Protein AF-C7G653-F1 (afdb_monomer_lite)

Foldseek 3Di:
DDPPFDWAFPDDDDQKTWTFGAPPVRGTDIDIDGRVPPNDPDDDDPPCVVVDPPDQDPDDADDDDPDDQFFWFWFQDQFADADQADPDTDGKDTWIWGFHAAQHPGQFGTATCDDPPGRIHGGHGHHPSRTDDRPPPAPPPPLAAQFKKAFDQPFQAFPVGDGDDNVRRVDIFGFHDDDVQWTQTDVVRTIHGSVRMGGD

pLDDT: mean 81.67, std 15.7, range [31.53, 97.31]

Radius of gyration: 24.18 Å; chains: 1; bounding box: 69×48×51 Å

Sequence (200 aa):
GWPEHVGIVVSVSGNTIKIIEGNKSDSVSYREIAVNGRYIRGYGVPEYSSKATSAGSGSGNGGGLKYSKGDIVNFTGSKHYASANATSGPSCKAGKAKVTDTAEGTKHPYHLIAVNGSGSTVYGWVNASDIAGASTAAASGSIAEGKTVKVKNSATKYATGQTIPSWVKSRKYTVQKIDGDRALLKEITSWVKISDLELA

Secondary structure (DSSP, 8-state):
------EEEEEEETTEEEEEES-SSSS-EEEEEETT-TT--------GGGT---------SSS--SS-TT-EEEE--SB-BSSTT-S---B---EEEEEEEE-TTSSS-EEEEEPTTSS---EEEE-GGGEE----SS--S---TT-EEEE-TT--B-TTSPBPPHHHHTSEEEEEEEETTEEEETTTTEEEEGGGEEE-

Organism: NCBI:txid536231

Structure (mmCIF, N/CA/C/O backbone):
data_AF-C7G653-F1
#
_entry.id   AF-C7G653-F1
#
loop_
_atom_site.group_PDB
_atom_site.id
_atom_site.type_symbol
_atom_site.label_atom_id
_atom_site.label_alt_id
_atom_site.label_comp_id
_atom_site.label_asym_id
_atom_site.label_entity_id
_atom_site.label_seq_id
_atom_site.pdbx_PDB_ins_code
_atom_site.Cartn_x
_atom_site.Cartn_y
_atom_site.Cartn_z
_atom_site.occupancy
_atom_site.B_iso_or_equiv
_atom_site.auth_seq_id
_atom_site.auth_comp_id
_atom_site.auth_asym_id
_atom_site.auth_atom_id
_atom_site.pdbx_PDB_model_num
ATOM 1 N N . GLY A 1 1 ? 39.836 -29.356 3.534 1.00 57.59 1 GLY A N 1
ATOM 2 C CA . GLY A 1 1 ? 40.260 -28.393 2.503 1.00 57.59 1 GLY A CA 1
ATOM 3 C C . GLY A 1 1 ? 40.026 -27.012 3.054 1.00 57.59 1 GLY A C 1
ATOM 4 O O . GLY A 1 1 ? 38.904 -26.750 3.470 1.00 57.59 1 GLY A O 1
ATOM 5 N N . TRP A 1 2 ? 41.079 -26.208 3.147 1.00 60.31 2 TRP A N 1
ATOM 6 C CA . TRP A 1 2 ? 41.018 -24.846 3.670 1.00 60.31 2 TRP A CA 1
ATOM 7 C C . TRP A 1 2 ? 40.362 -23.920 2.636 1.00 60.31 2 TRP A C 1
ATOM 9 O O . TRP A 1 2 ? 40.572 -24.135 1.442 1.00 60.31 2 TRP A O 1
ATOM 19 N N . PRO A 1 3 ? 39.535 -22.942 3.041 1.00 67.31 3 PRO A N 1
ATOM 20 C CA . PRO A 1 3 ? 39.092 -21.908 2.118 1.00 67.31 3 PRO A CA 1
ATOM 21 C C . PRO A 1 3 ? 40.310 -21.070 1.709 1.00 67.31 3 PRO A C 1
ATOM 23 O O . PRO A 1 3 ? 40.898 -20.382 2.535 1.00 67.31 3 PRO A O 1
ATOM 26 N N . GLU A 1 4 ? 40.701 -21.162 0.443 1.00 84.19 4 GLU A N 1
ATOM 27 C CA . GLU A 1 4 ? 41.849 -20.435 -0.122 1.00 84.19 4 GLU A CA 1
ATOM 28 C C . GLU A 1 4 ? 41.441 -19.133 -0.833 1.00 84.19 4 GLU A C 1
ATOM 30 O O . GLU A 1 4 ? 42.297 -18.362 -1.258 1.00 84.19 4 GLU A O 1
ATOM 35 N N . HIS A 1 5 ? 40.132 -18.875 -0.964 1.00 88.25 5 HIS A N 1
ATOM 36 C CA . HIS A 1 5 ? 39.604 -17.753 -1.736 1.00 88.25 5 HIS A CA 1
ATOM 37 C C . HIS A 1 5 ? 38.318 -17.165 -1.141 1.00 88.25 5 HIS A C 1
ATOM 39 O O . HIS A 1 5 ? 37.475 -17.900 -0.620 1.00 88.25 5 HIS A O 1
ATOM 45 N N . VAL A 1 6 ? 38.147 -15.845 -1.265 1.00 88.88 6 VAL A N 1
ATOM 46 C CA . VAL A 1 6 ? 36.933 -15.111 -0.878 1.00 88.88 6 VAL A CA 1
ATOM 47 C C . VAL A 1 6 ? 36.575 -14.084 -1.952 1.00 88.88 6 VAL A C 1
ATOM 49 O O . VAL A 1 6 ? 37.453 -13.511 -2.591 1.00 88.88 6 VAL A O 1
ATOM 52 N N . GLY A 1 7 ? 35.282 -13.817 -2.113 1.00 90.75 7 GLY A N 1
ATOM 53 C CA . GLY A 1 7 ? 34.756 -12.786 -3.006 1.00 90.75 7 GLY A CA 1
ATOM 54 C C . GLY A 1 7 ? 33.465 -12.192 -2.448 1.00 90.75 7 GLY A C 1
ATOM 55 O O . GLY A 1 7 ? 32.894 -12.719 -1.491 1.00 90.75 7 GLY A O 1
ATOM 56 N N . ILE A 1 8 ? 33.001 -11.093 -3.039 1.00 93.06 8 ILE A N 1
ATOM 57 C CA . ILE A 1 8 ? 31.766 -10.409 -2.640 1.00 93.06 8 ILE A CA 1
ATOM 58 C C . ILE A 1 8 ? 30.680 -10.729 -3.663 1.00 93.06 8 ILE A C 1
ATOM 60 O O . ILE A 1 8 ? 30.868 -10.526 -4.863 1.00 93.06 8 ILE A O 1
ATOM 64 N N . VAL A 1 9 ? 29.528 -11.212 -3.197 1.00 91.88 9 VAL A N 1
ATOM 65 C CA . VAL A 1 9 ? 28.347 -11.396 -4.050 1.00 91.88 9 VAL A CA 1
ATOM 66 C C . VAL A 1 9 ? 27.791 -10.021 -4.408 1.00 91.88 9 VAL A C 1
ATOM 68 O O . VAL A 1 9 ? 27.423 -9.256 -3.521 1.00 91.88 9 VAL A O 1
ATOM 71 N N . VAL A 1 10 ? 27.729 -9.708 -5.703 1.00 91.19 10 VAL A N 1
ATOM 72 C CA . VAL A 1 10 ? 27.204 -8.424 -6.202 1.00 91.19 10 VAL A CA 1
ATOM 73 C C . VAL A 1 10 ? 25.777 -8.547 -6.727 1.00 91.19 10 VAL A C 1
ATOM 75 O O . VAL A 1 10 ? 25.028 -7.575 -6.696 1.00 91.19 10 VAL A O 1
ATOM 78 N N . SER A 1 11 ? 25.382 -9.733 -7.192 1.00 85.75 11 SER A N 1
ATOM 79 C CA . SER A 1 11 ? 23.999 -10.039 -7.551 1.00 85.75 11 SER A CA 1
ATOM 80 C C . SER A 1 11 ? 23.744 -11.546 -7.573 1.00 85.75 11 SER A C 1
ATOM 82 O O . SER A 1 11 ? 24.664 -12.357 -7.703 1.00 85.75 11 SER A O 1
ATOM 84 N N . VAL A 1 12 ? 22.470 -11.918 -7.461 1.00 86.50 12 VAL A N 1
ATOM 85 C CA . VAL A 1 12 ? 21.980 -13.287 -7.640 1.00 86.50 12 VAL A CA 1
ATOM 86 C C . VAL A 1 12 ? 20.869 -13.242 -8.679 1.00 86.50 12 VAL A C 1
ATOM 88 O O . VAL A 1 12 ? 19.970 -12.409 -8.580 1.00 86.50 12 VAL A O 1
ATOM 91 N N . SER A 1 13 ? 20.937 -14.111 -9.683 1.00 81.38 13 SER A N 1
ATOM 92 C CA . SER A 1 13 ? 19.904 -14.253 -10.708 1.00 81.38 13 SER A CA 1
ATOM 93 C C . SER A 1 13 ? 19.625 -15.734 -10.934 1.00 81.38 13 SER A C 1
ATOM 95 O O . SER A 1 13 ? 20.510 -16.488 -11.343 1.00 81.38 13 SER A O 1
ATOM 97 N N . GLY A 1 14 ? 18.405 -16.168 -10.606 1.00 90.25 14 GLY A N 1
ATOM 98 C CA . GLY A 1 14 ? 18.048 -17.586 -10.599 1.00 90.25 14 GLY A CA 1
ATOM 99 C C . GLY A 1 14 ? 19.015 -18.409 -9.739 1.00 90.25 14 GLY A C 1
ATOM 100 O O . GLY A 1 14 ? 19.232 -18.104 -8.568 1.00 90.25 14 GLY A O 1
ATOM 101 N N . ASN A 1 15 ? 19.629 -19.426 -10.347 1.00 89.69 15 ASN A N 1
ATOM 102 C CA . ASN A 1 15 ? 20.614 -20.304 -9.709 1.00 89.69 15 ASN A CA 1
ATOM 103 C C . ASN A 1 15 ? 22.073 -19.867 -9.928 1.00 89.69 15 ASN A C 1
ATOM 105 O O . ASN A 1 15 ? 22.979 -20.659 -9.673 1.00 89.69 15 ASN A O 1
ATOM 109 N N . THR A 1 16 ? 22.319 -18.629 -10.361 1.00 86.56 16 THR A N 1
ATOM 110 C CA . THR A 1 16 ? 23.664 -18.090 -10.599 1.00 86.56 16 THR A CA 1
ATOM 111 C C . THR A 1 16 ? 23.936 -16.909 -9.675 1.00 86.56 16 THR A C 1
ATOM 113 O O . THR A 1 16 ? 23.136 -15.978 -9.578 1.00 86.56 16 THR A O 1
ATOM 116 N N . ILE A 1 17 ? 25.089 -16.918 -9.011 1.00 93.50 17 ILE A N 1
ATOM 117 C CA . ILE A 1 17 ? 25.615 -15.758 -8.291 1.00 93.50 17 ILE A CA 1
ATOM 118 C C . ILE A 1 17 ? 26.714 -15.101 -9.122 1.00 93.50 17 ILE A C 1
ATOM 120 O O . ILE A 1 17 ? 27.616 -15.772 -9.631 1.00 93.50 17 ILE A O 1
ATOM 124 N N . LYS A 1 18 ? 26.640 -13.776 -9.239 1.00 93.44 18 LYS A N 1
ATOM 125 C CA . LYS A 1 18 ? 27.719 -12.952 -9.768 1.00 93.44 18 LYS A CA 1
ATOM 126 C C . LYS A 1 18 ? 28.532 -12.437 -8.594 1.00 93.44 18 LYS A C 1
ATOM 128 O O . LYS A 1 18 ? 27.996 -11.795 -7.686 1.00 93.44 18 LYS A O 1
ATOM 133 N N . ILE A 1 19 ? 29.824 -12.716 -8.620 1.00 92.88 19 ILE A N 1
ATOM 134 C CA . ILE A 1 19 ? 30.773 -12.286 -7.599 1.00 92.88 19 ILE A CA 1
ATOM 135 C C . ILE A 1 19 ? 31.793 -11.322 -8.195 1.00 92.88 19 ILE A C 1
ATOM 137 O O . ILE A 1 19 ? 32.119 -11.418 -9.380 1.00 92.88 19 ILE A O 1
ATOM 141 N N . ILE A 1 20 ? 32.295 -10.409 -7.368 1.00 94.75 20 ILE A N 1
ATOM 142 C CA . ILE A 1 20 ? 33.534 -9.671 -7.612 1.00 94.75 20 ILE A CA 1
ATOM 143 C C . ILE A 1 20 ? 34.606 -10.224 -6.676 1.00 94.75 20 ILE A C 1
ATOM 145 O O . ILE A 1 20 ? 34.380 -10.374 -5.473 1.00 94.75 20 ILE A O 1
ATOM 149 N N . GLU A 1 21 ? 35.760 -10.567 -7.231 1.00 91.75 21 GLU A N 1
ATOM 150 C CA . GLU A 1 21 ? 36.866 -11.161 -6.484 1.00 91.75 21 GLU A CA 1
ATOM 151 C C . GLU A 1 21 ? 38.200 -10.556 -6.940 1.00 91.75 21 GLU A C 1
ATOM 153 O O . GLU A 1 21 ? 38.322 -10.055 -8.062 1.00 91.75 21 GLU A O 1
ATOM 158 N N . GLY A 1 22 ? 39.187 -10.569 -6.046 1.00 90.38 22 GLY A N 1
ATOM 159 C CA . GLY A 1 22 ? 40.554 -10.147 -6.346 1.00 90.38 22 GLY A CA 1
ATOM 160 C C . GLY A 1 22 ? 41.433 -11.325 -6.751 1.00 90.38 22 GLY A C 1
ATOM 161 O O . GLY A 1 22 ? 41.086 -12.478 -6.512 1.00 90.38 22 GLY A O 1
ATOM 162 N N . ASN A 1 23 ? 42.598 -11.032 -7.327 1.00 87.19 23 ASN A N 1
ATOM 163 C CA . ASN A 1 23 ? 43.589 -12.030 -7.735 1.00 87.19 23 ASN A CA 1
ATOM 164 C C . ASN A 1 23 ? 43.046 -13.104 -8.702 1.00 87.19 23 ASN A C 1
ATOM 166 O O . ASN A 1 23 ? 43.496 -14.250 -8.719 1.00 87.19 23 ASN A O 1
ATOM 170 N N . LYS A 1 24 ? 42.064 -12.740 -9.534 1.00 83.81 24 LYS A N 1
ATOM 171 C CA . LYS A 1 24 ? 41.684 -13.558 -10.684 1.00 83.81 24 LYS A CA 1
ATOM 172 C C . LYS A 1 24 ? 42.621 -13.180 -11.824 1.00 83.81 24 LYS A C 1
ATOM 174 O O . LYS A 1 24 ? 42.381 -12.186 -12.510 1.00 83.81 24 LYS A O 1
ATOM 179 N N . SER A 1 25 ? 43.704 -13.941 -11.972 1.00 87.75 25 SER A N 1
ATOM 180 C CA . SER A 1 25 ? 44.782 -13.629 -12.923 1.00 87.75 25 SER A CA 1
ATOM 181 C C . SER A 1 25 ? 45.359 -12.228 -12.676 1.00 87.75 25 SER A C 1
ATOM 183 O O . SER A 1 25 ? 45.292 -11.369 -13.549 1.00 87.75 25 SER A O 1
ATOM 185 N N . ASP A 1 26 ? 45.826 -11.979 -11.446 1.00 92.00 26 ASP A N 1
ATOM 186 C CA . ASP A 1 26 ? 46.430 -10.710 -11.007 1.00 92.00 26 ASP A CA 1
ATOM 187 C C . ASP A 1 26 ? 45.529 -9.466 -11.167 1.00 92.00 26 ASP A C 1
ATOM 189 O O . ASP A 1 26 ? 46.003 -8.331 -11.213 1.00 92.00 26 ASP A O 1
ATOM 193 N N . SER A 1 27 ? 44.203 -9.657 -11.223 1.00 89.50 27 SER A N 1
ATOM 194 C CA . SER A 1 27 ? 43.226 -8.575 -11.396 1.00 89.50 27 SER A CA 1
ATOM 195 C C . SER A 1 27 ? 42.013 -8.695 -10.467 1.00 89.50 27 SER A C 1
ATOM 197 O O . SER A 1 27 ? 41.730 -9.761 -9.909 1.00 89.50 27 SER A O 1
ATOM 199 N N . VAL A 1 28 ? 41.272 -7.590 -10.321 1.00 93.56 28 VAL A N 1
ATOM 200 C CA . VAL A 1 28 ? 39.895 -7.607 -9.808 1.00 93.56 28 VAL A CA 1
ATOM 201 C C . VAL A 1 28 ? 38.966 -7.879 -10.978 1.00 93.56 28 VAL A C 1
ATOM 203 O O . VAL A 1 28 ? 38.993 -7.164 -11.977 1.00 93.56 28 VAL A O 1
ATOM 206 N N . SER A 1 29 ? 38.136 -8.905 -10.860 1.00 92.94 29 SER A N 1
ATOM 207 C CA . SER A 1 29 ? 37.284 -9.341 -11.961 1.00 92.94 29 SER A CA 1
ATOM 208 C C . SER A 1 29 ? 35.972 -9.925 -11.461 1.00 92.94 29 SER A C 1
ATOM 210 O O . SER A 1 29 ? 35.855 -10.378 -10.322 1.00 92.94 29 SER A O 1
ATOM 212 N N . TYR A 1 30 ? 34.981 -9.950 -12.352 1.00 94.12 30 TYR A N 1
ATOM 213 C CA . TYR A 1 30 ? 33.732 -10.658 -12.107 1.00 94.12 30 TYR A CA 1
ATOM 214 C C . TYR A 1 30 ? 33.849 -12.146 -12.459 1.00 94.12 30 TYR A C 1
ATOM 216 O O . TYR A 1 30 ? 34.576 -12.551 -13.382 1.00 94.12 30 TYR A O 1
ATOM 224 N N . ARG A 1 31 ? 33.078 -12.961 -11.743 1.00 89.75 31 ARG A N 1
ATOM 225 C CA . ARG A 1 31 ? 32.838 -14.367 -12.066 1.00 89.75 31 ARG A CA 1
ATOM 226 C C . ARG A 1 31 ? 31.377 -14.707 -11.812 1.00 89.75 31 ARG A C 1
ATOM 228 O O . ARG A 1 31 ? 30.775 -14.216 -10.861 1.00 89.75 31 ARG A O 1
ATOM 235 N N . GLU A 1 32 ? 30.825 -15.554 -12.665 1.00 91.00 32 GLU A N 1
ATOM 236 C CA . GLU A 1 32 ? 29.516 -16.162 -12.461 1.00 91.00 32 GLU A CA 1
ATOM 237 C C . GLU A 1 32 ? 29.708 -17.618 -12.061 1.00 91.00 32 GLU A C 1
ATOM 239 O O . GLU A 1 32 ? 30.489 -18.346 -12.677 1.00 91.00 32 GLU A O 1
ATOM 244 N N . ILE A 1 33 ? 29.033 -18.025 -10.993 1.00 88.31 33 ILE A N 1
ATOM 245 C CA . ILE A 1 33 ? 29.093 -19.386 -10.462 1.00 88.31 33 ILE A CA 1
ATOM 246 C C . ILE A 1 33 ? 27.698 -19.826 -10.028 1.00 88.31 33 ILE A C 1
ATOM 248 O O . ILE A 1 33 ? 26.862 -19.007 -9.651 1.00 88.31 33 ILE A O 1
ATOM 252 N N . ALA A 1 34 ? 27.441 -21.130 -10.064 1.00 89.44 34 ALA A N 1
ATOM 253 C CA . ALA A 1 34 ? 26.173 -21.669 -9.596 1.00 89.44 34 ALA A CA 1
ATOM 254 C C . ALA A 1 34 ? 26.025 -21.506 -8.072 1.00 89.44 34 ALA A C 1
ATOM 256 O O . ALA A 1 34 ? 26.977 -21.708 -7.309 1.00 89.44 34 ALA A O 1
ATOM 257 N N . VAL A 1 35 ? 24.806 -21.198 -7.629 1.00 84.00 35 VAL A N 1
ATOM 258 C CA . VAL A 1 35 ? 24.387 -21.302 -6.227 1.00 84.00 35 VAL A CA 1
ATOM 259 C C . VAL A 1 35 ? 24.651 -22.733 -5.754 1.00 84.00 35 VAL A C 1
ATOM 261 O O . VAL A 1 35 ? 24.346 -23.689 -6.466 1.00 84.00 35 VAL A O 1
ATOM 264 N N . ASN A 1 36 ? 25.227 -22.885 -4.558 1.00 80.44 36 ASN A N 1
ATOM 265 C CA . ASN A 1 36 ? 25.628 -24.183 -3.996 1.00 80.44 36 ASN A CA 1
ATOM 266 C C . ASN A 1 36 ? 26.634 -24.968 -4.863 1.00 80.44 36 ASN A C 1
ATOM 268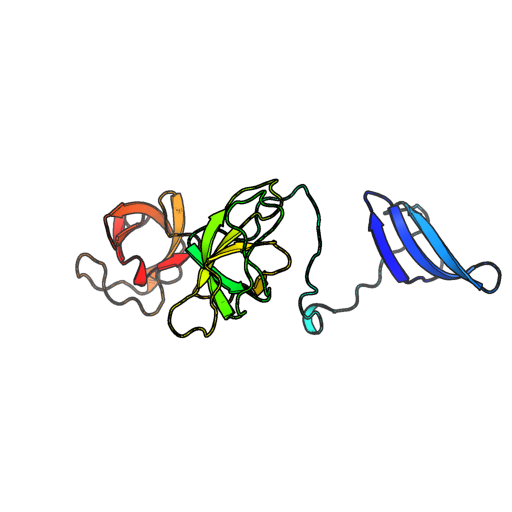 O O . ASN A 1 36 ? 26.684 -26.197 -4.803 1.00 80.44 36 ASN A O 1
ATOM 272 N N . GLY A 1 37 ? 27.448 -24.279 -5.673 1.00 78.88 37 GLY A N 1
ATOM 273 C CA . GLY A 1 37 ? 28.521 -24.919 -6.430 1.00 78.88 37 GLY A CA 1
ATOM 274 C C . GLY A 1 37 ? 29.459 -25.724 -5.521 1.00 78.88 37 GLY A C 1
ATOM 275 O O . GLY A 1 37 ? 29.765 -25.303 -4.408 1.00 78.88 37 GLY A O 1
ATOM 276 N N . ARG A 1 38 ? 29.957 -26.868 -6.016 1.00 80.19 38 ARG A N 1
ATOM 277 C CA . ARG A 1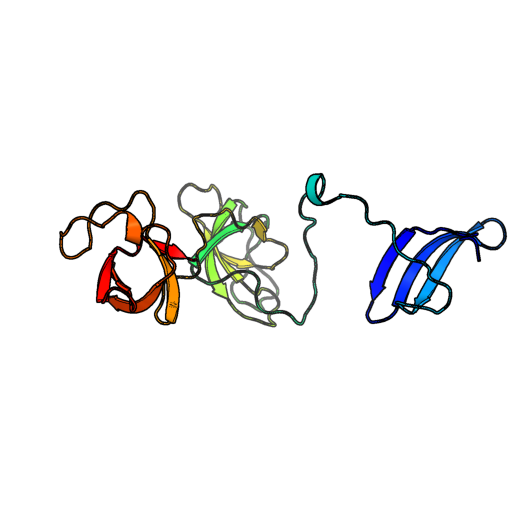 38 ? 30.776 -27.858 -5.275 1.00 80.19 38 ARG A CA 1
ATOM 278 C C . ARG A 1 38 ? 31.907 -27.259 -4.423 1.00 80.19 38 ARG A C 1
ATOM 280 O O . ARG A 1 38 ? 32.287 -27.845 -3.412 1.00 80.19 38 ARG A O 1
ATOM 287 N N . TYR A 1 39 ? 32.473 -26.133 -4.852 1.00 82.88 39 TYR A N 1
ATOM 288 C CA . TYR A 1 39 ? 33.630 -25.491 -4.225 1.00 82.88 39 TYR A CA 1
ATOM 289 C C . TYR A 1 39 ? 33.271 -24.358 -3.250 1.00 82.88 39 TYR A C 1
ATOM 291 O O . TYR A 1 39 ? 34.167 -23.769 -2.649 1.00 82.88 39 TYR A O 1
ATOM 299 N N . ILE A 1 40 ? 31.984 -24.069 -3.043 1.00 86.88 40 ILE A N 1
ATOM 300 C CA . ILE A 1 40 ? 31.525 -23.056 -2.090 1.00 86.88 40 ILE A CA 1
ATOM 301 C C . ILE A 1 40 ? 31.373 -23.683 -0.711 1.00 86.88 40 ILE A C 1
ATOM 303 O O . ILE A 1 40 ? 30.611 -24.624 -0.510 1.00 86.88 40 ILE A O 1
ATOM 307 N N . ARG A 1 41 ? 32.132 -23.155 0.252 1.00 86.50 41 ARG A N 1
ATOM 308 C CA . ARG A 1 41 ? 32.121 -23.628 1.644 1.00 86.50 41 ARG A CA 1
ATOM 309 C C . ARG A 1 41 ? 31.061 -22.948 2.501 1.00 86.50 41 ARG A C 1
ATOM 311 O O . ARG A 1 41 ? 30.651 -23.518 3.504 1.00 86.50 41 ARG A O 1
ATOM 318 N N . GLY A 1 42 ? 30.629 -21.752 2.116 1.00 86.44 42 GLY A N 1
ATOM 319 C CA . GLY A 1 42 ? 29.620 -20.987 2.833 1.00 86.44 42 GLY A CA 1
ATOM 320 C C . GLY A 1 42 ? 29.638 -19.515 2.443 1.00 86.44 42 GLY A C 1
ATOM 321 O O . GLY A 1 42 ? 30.405 -19.099 1.574 1.00 86.44 42 GLY A O 1
ATOM 322 N N . TYR A 1 43 ? 28.793 -18.742 3.119 1.00 86.81 43 TYR A N 1
ATOM 323 C CA . TYR A 1 43 ? 28.650 -17.304 2.927 1.00 86.81 43 TYR A CA 1
ATOM 324 C C . TYR A 1 43 ? 28.829 -16.593 4.266 1.00 86.81 43 TYR A C 1
ATOM 326 O O . TYR A 1 43 ? 28.221 -16.980 5.263 1.00 86.81 43 TYR A O 1
ATOM 334 N N . GLY A 1 44 ? 29.640 -15.536 4.282 1.00 83.75 44 GLY A N 1
ATOM 335 C CA . GLY A 1 44 ? 29.608 -14.560 5.364 1.00 83.75 44 GLY A CA 1
ATOM 336 C C . GLY A 1 44 ? 28.411 -13.641 5.152 1.00 83.75 44 GLY A C 1
ATOM 337 O O . GLY A 1 44 ? 28.274 -13.066 4.074 1.00 83.75 44 GLY A O 1
ATOM 338 N N . VAL A 1 45 ? 27.546 -13.515 6.155 1.00 81.94 45 VAL A N 1
ATOM 339 C CA . VAL A 1 45 ? 26.378 -12.628 6.107 1.00 81.94 45 VAL A CA 1
ATOM 340 C C . VAL A 1 45 ? 26.613 -11.496 7.102 1.00 81.94 45 VAL A C 1
ATOM 342 O O . VAL A 1 45 ? 26.432 -11.703 8.302 1.00 81.94 45 VAL A O 1
ATOM 345 N N . PRO A 1 46 ? 27.055 -10.309 6.651 1.00 80.75 46 PRO A N 1
ATOM 346 C CA . PRO A 1 46 ? 27.165 -9.162 7.538 1.00 80.75 46 PRO A CA 1
ATOM 347 C C . PRO A 1 46 ? 25.775 -8.755 8.045 1.00 80.75 46 PRO A C 1
ATOM 349 O O . PRO A 1 46 ? 24.789 -8.842 7.311 1.00 80.75 46 PRO A O 1
ATOM 352 N N . GLU A 1 47 ? 25.689 -8.279 9.288 1.00 76.81 47 GLU A N 1
ATOM 353 C CA . GLU A 1 47 ? 24.433 -7.847 9.916 1.00 76.81 47 GLU A CA 1
ATOM 354 C C . GLU A 1 47 ? 23.981 -6.474 9.386 1.00 76.81 47 GLU A C 1
ATOM 356 O O . GLU A 1 47 ? 23.951 -5.461 10.086 1.00 76.81 47 GLU A O 1
ATOM 361 N N . TYR A 1 48 ? 23.639 -6.416 8.099 1.00 65.31 48 TYR A N 1
ATOM 362 C CA . TYR A 1 48 ? 23.179 -5.187 7.462 1.00 65.31 48 TYR A CA 1
ATOM 363 C C . TYR A 1 48 ? 21.760 -4.788 7.875 1.00 65.31 48 TYR A C 1
ATOM 365 O O . TYR A 1 48 ? 21.369 -3.664 7.594 1.00 65.31 48 TYR A O 1
ATOM 373 N N . SER A 1 49 ? 20.992 -5.636 8.567 1.00 63.81 49 SER A N 1
ATOM 374 C CA . SER A 1 49 ? 19.633 -5.315 9.041 1.00 63.81 49 SER A CA 1
ATOM 375 C C . SER A 1 49 ? 19.579 -4.048 9.904 1.00 63.81 49 SER A C 1
ATOM 377 O O . SER A 1 49 ? 18.596 -3.316 9.839 1.00 63.81 49 SER A O 1
ATOM 379 N N . SER A 1 50 ? 20.646 -3.748 10.652 1.00 57.88 50 SER A N 1
ATOM 380 C CA . SER A 1 50 ? 20.764 -2.536 11.477 1.00 57.88 50 SER A CA 1
ATOM 381 C C . SER A 1 50 ? 21.186 -1.277 10.697 1.00 57.88 50 SER A C 1
ATOM 383 O O . SER A 1 50 ? 21.033 -0.167 11.203 1.00 57.88 50 SER A O 1
ATOM 385 N N . LYS A 1 51 ? 21.700 -1.425 9.464 1.00 55.72 51 LYS A N 1
ATOM 386 C CA . LYS A 1 51 ? 22.158 -0.325 8.584 1.00 55.72 51 LYS A CA 1
ATOM 387 C C . LYS A 1 51 ? 21.405 -0.224 7.252 1.00 55.72 51 LYS A C 1
ATOM 389 O O . LYS A 1 51 ? 21.654 0.697 6.476 1.00 55.72 51 LYS A O 1
ATOM 394 N N . ALA A 1 52 ? 20.495 -1.151 6.971 1.00 49.97 52 ALA A N 1
ATOM 395 C CA . ALA A 1 52 ? 19.698 -1.181 5.758 1.00 49.97 52 ALA A CA 1
ATOM 396 C C . ALA A 1 52 ? 18.582 -0.133 5.838 1.00 49.97 52 ALA A C 1
ATOM 398 O O . ALA A 1 52 ? 17.446 -0.430 6.206 1.00 49.97 52 ALA A O 1
ATOM 399 N N . THR A 1 53 ? 18.879 1.101 5.432 1.00 44.56 53 THR A N 1
ATOM 400 C CA . THR A 1 53 ? 17.826 1.977 4.909 1.00 44.56 53 THR A CA 1
ATOM 401 C C . THR A 1 53 ? 17.252 1.276 3.684 1.00 44.56 53 THR A C 1
ATOM 403 O O . THR A 1 53 ? 18.000 0.910 2.780 1.00 44.56 53 THR A O 1
ATOM 406 N N . SER A 1 54 ? 15.944 1.028 3.669 1.00 47.41 54 SER A N 1
ATOM 407 C CA . SER A 1 54 ? 15.267 0.309 2.589 1.00 47.41 54 SER A CA 1
ATOM 408 C C . SER A 1 54 ? 15.582 0.956 1.238 1.00 47.41 54 SER A C 1
ATOM 410 O O . SER A 1 54 ? 15.053 2.019 0.917 1.00 47.41 54 SER A O 1
ATOM 412 N N . ALA A 1 55 ? 16.459 0.330 0.453 1.00 41.28 55 ALA A N 1
ATOM 413 C CA . ALA A 1 55 ? 16.749 0.767 -0.901 1.00 41.28 55 ALA A CA 1
ATOM 414 C C . ALA A 1 55 ? 15.485 0.569 -1.749 1.00 41.28 55 ALA A C 1
ATOM 416 O O . ALA A 1 55 ? 14.900 -0.518 -1.769 1.00 41.28 55 ALA A O 1
ATOM 417 N N . GLY A 1 56 ? 15.030 1.639 -2.406 1.00 41.69 56 GLY A N 1
ATOM 418 C CA . GLY A 1 56 ? 13.883 1.605 -3.306 1.00 41.69 56 GLY A CA 1
ATOM 419 C C . GLY A 1 56 ? 14.084 0.545 -4.386 1.00 41.69 56 GLY A C 1
ATOM 420 O O . GLY A 1 56 ? 14.990 0.653 -5.207 1.00 41.69 56 GLY A O 1
ATOM 421 N N . SER A 1 57 ? 13.248 -0.494 -4.368 1.00 36.69 57 SER A N 1
ATOM 422 C CA . SER A 1 57 ? 13.204 -1.495 -5.431 1.00 36.69 57 SER A CA 1
ATOM 423 C C . SER A 1 57 ? 12.573 -0.880 -6.673 1.00 36.69 57 SER A C 1
ATOM 425 O O . SER A 1 57 ? 11.364 -0.653 -6.728 1.00 36.69 57 SER A O 1
ATOM 427 N N . GLY A 1 58 ? 13.416 -0.604 -7.664 1.00 33.03 58 GLY A N 1
ATOM 428 C CA . GLY A 1 58 ? 12.994 -0.424 -9.041 1.00 33.03 58 GLY A CA 1
ATOM 429 C C . GLY A 1 58 ? 12.623 -1.769 -9.669 1.00 33.03 58 GLY A C 1
ATOM 430 O O . GLY A 1 58 ? 13.358 -2.739 -9.530 1.00 33.03 58 GLY A O 1
ATOM 431 N N . SER A 1 59 ? 11.480 -1.758 -10.355 1.00 46.69 59 SER A N 1
ATOM 432 C CA . SER A 1 59 ? 11.055 -2.610 -11.474 1.00 46.69 59 SER A CA 1
ATOM 433 C C . SER A 1 59 ? 11.335 -4.120 -11.404 1.00 46.69 59 SER A C 1
ATOM 435 O O . SER A 1 59 ? 12.432 -4.591 -11.692 1.00 46.69 59 SER A O 1
ATOM 437 N N . GLY A 1 60 ? 10.271 -4.888 -11.163 1.00 31.53 60 GLY A N 1
ATOM 438 C CA . GLY A 1 60 ? 10.205 -6.319 -11.439 1.00 31.53 60 GLY A CA 1
ATOM 439 C C . GLY A 1 60 ? 8.750 -6.767 -11.545 1.00 31.53 60 GLY A C 1
ATOM 440 O O . GLY A 1 60 ? 8.042 -6.806 -10.543 1.00 31.53 60 GLY A O 1
ATOM 441 N N . ASN A 1 61 ? 8.305 -7.064 -12.767 1.00 46.69 61 ASN A N 1
ATOM 442 C CA . ASN A 1 61 ? 7.060 -7.782 -13.038 1.00 46.69 61 ASN A CA 1
ATOM 443 C C . ASN A 1 61 ? 7.095 -9.154 -12.350 1.00 46.69 61 ASN A C 1
ATOM 445 O O . ASN A 1 61 ? 8.079 -9.877 -12.491 1.00 46.69 61 ASN A O 1
ATOM 449 N N . GLY A 1 62 ? 5.999 -9.528 -11.687 1.00 37.50 62 GLY A N 1
ATOM 450 C CA . GLY A 1 62 ? 5.813 -10.865 -11.116 1.00 37.50 62 GLY A CA 1
ATOM 451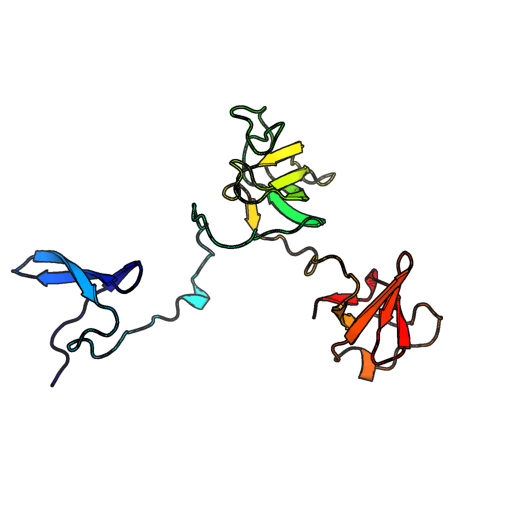 C C . GLY A 1 62 ? 5.874 -10.888 -9.592 1.00 37.50 62 GLY A C 1
ATOM 452 O O . GLY A 1 62 ? 6.723 -11.543 -8.998 1.00 37.50 62 GLY A O 1
ATOM 453 N N . GLY A 1 63 ? 4.962 -10.166 -8.958 1.00 40.44 63 GLY A N 1
ATOM 454 C CA . GLY A 1 63 ? 4.761 -10.166 -7.518 1.00 40.44 63 GLY A CA 1
ATOM 455 C C . GLY A 1 63 ? 3.669 -9.157 -7.224 1.00 40.44 63 GLY A C 1
ATOM 456 O O . GLY A 1 63 ? 3.803 -8.006 -7.633 1.00 40.44 63 GLY A O 1
ATOM 457 N N . GLY A 1 64 ? 2.583 -9.611 -6.597 1.00 61.16 64 GLY A N 1
ATOM 458 C CA . GLY A 1 64 ? 1.382 -8.812 -6.369 1.00 61.16 64 GLY A CA 1
ATOM 459 C C . GLY A 1 64 ? 1.671 -7.407 -5.838 1.00 61.16 64 GLY A C 1
ATOM 460 O O . GLY A 1 64 ? 2.706 -7.136 -5.224 1.00 61.16 64 GLY A O 1
ATOM 461 N N . LEU A 1 65 ? 0.735 -6.495 -6.085 1.00 73.81 65 LEU A N 1
ATOM 462 C CA . LEU A 1 65 ? 0.885 -5.090 -5.724 1.00 73.81 65 LEU A CA 1
ATOM 463 C C . LEU A 1 65 ? 1.244 -4.913 -4.239 1.00 73.81 65 LEU A C 1
ATOM 465 O O . LEU A 1 65 ? 0.592 -5.441 -3.342 1.00 73.81 65 LEU A O 1
ATOM 469 N N . LYS A 1 66 ? 2.300 -4.134 -3.993 1.00 76.94 66 LYS A N 1
ATOM 470 C CA . LYS A 1 66 ? 2.870 -3.842 -2.671 1.00 76.94 66 LYS A CA 1
ATOM 471 C C . LYS A 1 66 ? 1.917 -3.068 -1.756 1.00 76.94 66 LYS A C 1
ATOM 473 O O . LYS A 1 66 ? 2.008 -3.207 -0.540 1.00 76.94 66 LYS A O 1
ATOM 478 N N . TYR A 1 67 ? 1.060 -2.227 -2.331 1.00 79.94 67 TYR A N 1
ATOM 479 C CA . TYR A 1 67 ? 0.127 -1.370 -1.598 1.00 79.94 67 TYR A CA 1
ATOM 480 C C . TYR A 1 67 ? -1.315 -1.722 -1.955 1.00 79.94 67 TYR A C 1
ATOM 482 O O . TYR A 1 67 ? -1.607 -2.112 -3.084 1.00 79.94 67 TYR A O 1
ATOM 490 N N . SER A 1 68 ? -2.219 -1.566 -0.994 1.00 80.50 68 SER A N 1
ATOM 491 C CA . SER A 1 68 ? -3.642 -1.863 -1.141 1.00 80.50 68 SER A CA 1
ATOM 492 C C . SER A 1 68 ? -4.484 -0.593 -1.113 1.00 80.50 68 SER A C 1
ATOM 494 O O . SER A 1 68 ? -4.128 0.413 -0.497 1.00 80.50 68 SER A O 1
ATOM 496 N N . LYS A 1 69 ? -5.657 -0.642 -1.751 1.00 79.44 69 LYS A N 1
ATOM 497 C CA . LYS A 1 69 ? -6.667 0.415 -1.638 1.00 79.44 69 LYS A CA 1
ATOM 498 C C . LYS A 1 69 ? -7.007 0.668 -0.166 1.00 79.44 69 LYS A C 1
ATOM 500 O O . LYS A 1 69 ? -7.444 -0.232 0.543 1.00 79.44 69 LYS A O 1
ATOM 505 N N . GLY A 1 70 ? -6.856 1.915 0.267 1.00 73.75 70 GLY A N 1
ATOM 506 C CA . GLY A 1 70 ? -7.041 2.346 1.649 1.00 73.75 70 GLY A CA 1
ATOM 507 C C . GLY A 1 70 ? -5.757 2.838 2.310 1.00 73.75 70 GLY A C 1
ATOM 508 O O . GLY A 1 70 ? -5.850 3.717 3.167 1.00 73.75 70 GLY A O 1
ATOM 509 N N . ASP A 1 71 ? -4.595 2.345 1.874 1.00 73.06 71 ASP A N 1
ATOM 510 C CA . ASP A 1 71 ? -3.306 2.683 2.472 1.00 73.06 71 ASP A CA 1
ATOM 511 C C . ASP A 1 71 ? -3.006 4.180 2.385 1.00 73.06 71 ASP A C 1
ATOM 513 O O . ASP A 1 71 ? -3.248 4.824 1.363 1.00 73.06 71 ASP A O 1
ATOM 517 N N . ILE A 1 72 ? -2.419 4.729 3.450 1.00 79.69 72 ILE A N 1
ATOM 518 C CA . ILE A 1 72 ? -1.783 6.046 3.409 1.00 79.69 72 ILE A CA 1
ATOM 519 C C . ILE A 1 72 ? -0.297 5.848 3.143 1.00 79.69 72 ILE A C 1
ATOM 521 O O . ILE A 1 72 ? 0.426 5.236 3.928 1.00 79.69 72 ILE A O 1
ATOM 525 N N . VAL A 1 73 ? 0.166 6.399 2.033 1.00 84.75 73 VAL A N 1
ATOM 526 C CA . VAL A 1 73 ? 1.548 6.305 1.575 1.00 84.75 73 VAL A CA 1
ATOM 527 C C . VAL A 1 73 ? 2.158 7.695 1.465 1.00 84.75 73 VAL A C 1
ATOM 529 O O . VAL A 1 73 ? 1.442 8.699 1.400 1.00 84.75 73 VAL A O 1
ATOM 532 N N . ASN A 1 74 ? 3.486 7.773 1.426 1.00 88.06 74 ASN A N 1
ATOM 533 C CA . ASN A 1 74 ? 4.159 9.016 1.082 1.00 88.06 74 ASN A CA 1
ATOM 534 C C . ASN A 1 74 ? 4.527 9.004 -0.409 1.00 88.06 74 ASN A C 1
ATOM 536 O O . ASN A 1 74 ? 5.389 8.250 -0.860 1.00 88.06 74 ASN A O 1
ATOM 540 N N . PHE A 1 75 ? 3.829 9.829 -1.184 1.00 93.12 75 PHE A N 1
ATOM 541 C CA . PHE A 1 75 ? 4.107 10.028 -2.597 1.00 93.12 75 PHE A CA 1
ATOM 542 C C . PHE A 1 75 ? 5.326 10.939 -2.746 1.00 93.12 75 PHE A C 1
ATOM 544 O O . PHE A 1 75 ? 5.345 12.047 -2.213 1.00 93.12 75 PHE A O 1
ATOM 551 N N . THR A 1 76 ? 6.346 10.479 -3.462 1.00 93.31 76 THR A N 1
ATOM 552 C CA . THR A 1 76 ? 7.606 11.204 -3.695 1.00 93.31 76 THR A CA 1
ATOM 553 C C . THR A 1 76 ? 7.756 11.696 -5.128 1.00 93.31 76 THR A C 1
ATOM 555 O O . THR A 1 76 ? 8.723 12.392 -5.431 1.00 93.31 76 THR A O 1
ATOM 558 N N . GLY A 1 77 ? 6.823 11.340 -6.012 1.00 91.81 77 GLY A N 1
ATOM 559 C CA . GLY A 1 77 ? 6.838 11.778 -7.400 1.00 91.81 77 GLY A CA 1
ATOM 560 C C . GLY A 1 77 ? 6.435 13.241 -7.587 1.00 91.81 77 GLY A C 1
ATOM 561 O O . GLY A 1 77 ? 5.983 13.936 -6.675 1.00 91.81 77 GLY A O 1
ATOM 562 N N . SER A 1 78 ? 6.571 13.695 -8.829 1.00 94.06 78 SER A N 1
ATOM 563 C CA . SER A 1 78 ? 6.232 15.055 -9.264 1.00 94.06 78 SER A CA 1
ATOM 564 C C . SER A 1 78 ? 5.178 15.095 -10.376 1.00 94.06 78 SER A C 1
ATOM 566 O O . SER A 1 78 ? 4.897 16.160 -10.925 1.00 94.06 78 SER A O 1
ATOM 568 N N . LYS A 1 79 ? 4.594 13.942 -10.731 1.00 94.62 79 LYS A N 1
ATOM 569 C CA . LYS A 1 79 ? 3.621 13.776 -11.818 1.00 94.62 79 LYS A CA 1
ATOM 570 C C . LYS A 1 79 ? 2.591 12.704 -11.462 1.00 94.62 79 LYS A C 1
ATOM 572 O O . LYS A 1 79 ? 2.956 11.682 -10.886 1.00 94.62 79 LYS A O 1
ATOM 577 N N . HIS A 1 80 ? 1.339 12.922 -11.850 1.00 96.06 80 HIS A N 1
ATOM 578 C CA . HIS A 1 80 ? 0.289 11.900 -11.827 1.00 96.06 80 HIS A CA 1
ATOM 579 C C . HIS A 1 80 ? -0.355 11.764 -13.205 1.00 96.06 80 HIS A C 1
ATOM 581 O O . HIS A 1 80 ? -0.242 12.665 -14.030 1.00 96.06 80 HIS A O 1
ATOM 587 N N . TYR A 1 81 ? -1.050 10.657 -13.449 1.00 97.25 81 TYR A N 1
ATOM 588 C CA . TYR A 1 81 ? -1.628 10.307 -14.744 1.00 97.25 81 TYR A CA 1
ATOM 589 C C . TYR A 1 81 ? -3.145 10.135 -14.647 1.00 97.25 81 TYR A C 1
ATOM 591 O O . TYR A 1 81 ? -3.672 9.676 -13.634 1.00 97.25 81 TYR A O 1
ATOM 599 N N . ALA A 1 82 ? -3.856 10.467 -15.727 1.00 95.62 82 ALA A N 1
ATOM 600 C CA . ALA A 1 82 ? -5.315 10.340 -15.784 1.00 95.62 82 ALA A CA 1
ATOM 601 C C . ALA A 1 82 ? -5.795 8.874 -15.812 1.00 95.62 82 ALA A C 1
ATOM 603 O O . ALA A 1 82 ? -6.937 8.588 -15.464 1.00 95.62 82 ALA A O 1
ATOM 604 N N . SER A 1 83 ? -4.933 7.933 -16.212 1.00 95.81 83 SER A N 1
ATOM 605 C CA . SER A 1 83 ? -5.232 6.498 -16.247 1.00 95.81 83 SER A CA 1
ATOM 606 C C . SER A 1 83 ? -3.982 5.651 -15.989 1.00 95.81 83 SER A C 1
ATOM 608 O O . SER A 1 83 ? -2.855 6.129 -16.132 1.00 95.81 83 SER A O 1
ATOM 610 N N . ALA A 1 84 ? -4.181 4.370 -15.669 1.00 92.25 84 ALA A N 1
ATOM 611 C CA . ALA A 1 84 ? -3.111 3.423 -15.349 1.00 92.25 84 ALA A CA 1
ATOM 612 C C . ALA A 1 84 ? -2.112 3.174 -16.504 1.00 92.25 84 ALA A C 1
ATOM 614 O O . ALA A 1 84 ? -1.014 2.668 -16.286 1.00 92.25 84 ALA A O 1
ATOM 615 N N . ASN A 1 85 ? -2.474 3.538 -17.743 1.00 91.19 85 ASN A N 1
ATOM 616 C CA . ASN A 1 85 ? -1.651 3.344 -18.946 1.00 91.19 85 ASN A CA 1
ATOM 617 C C . ASN A 1 85 ? -1.386 4.637 -19.737 1.00 91.19 85 ASN A C 1
ATOM 619 O O . ASN A 1 85 ? -0.829 4.572 -20.840 1.00 91.19 85 ASN A O 1
ATOM 623 N N . ALA A 1 86 ? -1.780 5.798 -19.200 1.00 90.75 86 ALA A N 1
ATOM 624 C CA . ALA A 1 86 ? -1.555 7.089 -19.843 1.00 90.75 86 ALA A CA 1
ATOM 625 C C . ALA A 1 86 ? -0.056 7.338 -20.086 1.00 90.75 86 ALA A C 1
ATOM 627 O O . ALA A 1 86 ? 0.796 6.917 -19.318 1.00 90.75 86 ALA A O 1
ATOM 628 N N . THR A 1 87 ? 0.277 8.028 -21.175 1.00 91.69 87 THR A N 1
ATOM 629 C CA . THR A 1 87 ? 1.680 8.327 -21.525 1.00 91.69 87 THR A CA 1
ATOM 630 C C . THR A 1 87 ? 2.153 9.654 -20.925 1.00 91.69 87 THR A C 1
ATOM 632 O O . THR A 1 87 ? 3.347 9.885 -20.756 1.00 91.69 87 THR A O 1
ATOM 635 N N . SER A 1 88 ? 1.217 10.538 -20.584 1.00 91.50 88 SER A N 1
ATOM 636 C CA . SER A 1 88 ? 1.487 11.874 -20.064 1.00 91.50 88 SER A CA 1
ATOM 637 C C . SER A 1 88 ? 0.513 12.234 -18.953 1.00 91.50 88 SER A C 1
ATOM 639 O O . SER A 1 88 ? -0.594 11.700 -18.874 1.00 91.50 88 SER A O 1
ATOM 641 N N . GLY A 1 89 ? 0.916 13.186 -18.124 1.00 92.19 89 GLY A N 1
ATOM 642 C CA . GLY A 1 89 ? 0.096 13.677 -17.034 1.00 92.19 89 GLY A CA 1
ATOM 643 C C . GLY A 1 89 ? 0.643 14.980 -16.450 1.00 92.19 89 GLY A C 1
ATOM 644 O O . GLY A 1 89 ? 1.808 15.316 -16.711 1.00 92.19 89 GLY A O 1
ATOM 645 N N . PRO A 1 90 ? -0.198 15.738 -15.729 1.00 94.31 90 PRO A N 1
ATOM 646 C CA . PRO A 1 90 ? 0.174 17.024 -15.152 1.00 94.31 90 PRO A CA 1
ATOM 647 C C . PRO A 1 90 ? 1.159 16.867 -13.987 1.00 94.31 90 PRO A C 1
ATOM 649 O O . PRO A 1 90 ? 1.301 15.799 -13.384 1.00 94.31 90 PRO A O 1
ATOM 652 N N . SER A 1 91 ? 1.849 17.961 -13.664 1.00 95.50 91 SER A N 1
ATOM 653 C CA . SER A 1 91 ? 2.730 18.017 -12.503 1.00 95.50 91 SER A CA 1
ATOM 654 C C . SER A 1 91 ? 1.934 18.071 -11.198 1.00 95.50 91 SER A C 1
ATOM 656 O O . SER A 1 91 ? 0.823 18.596 -11.126 1.00 95.50 91 SER A O 1
ATOM 658 N N . CYS A 1 92 ? 2.518 17.533 -10.135 1.00 94.50 92 CYS A N 1
ATOM 659 C CA . CYS A 1 92 ? 1.960 17.588 -8.792 1.00 94.50 92 CYS A CA 1
ATOM 660 C C . CYS A 1 92 ? 3.060 17.624 -7.730 1.00 94.50 92 CYS A C 1
ATOM 662 O O . CYS A 1 92 ? 4.227 17.357 -8.010 1.00 94.50 92 CYS A O 1
ATOM 664 N N . LYS A 1 93 ? 2.683 17.959 -6.495 1.00 93.06 93 LYS A N 1
ATOM 665 C CA . LYS A 1 93 ? 3.589 18.008 -5.347 1.00 93.06 93 LYS A CA 1
ATOM 666 C C . LYS A 1 93 ? 3.575 16.692 -4.573 1.00 93.06 93 LYS A C 1
ATOM 668 O O . LYS A 1 93 ? 2.510 16.107 -4.344 1.00 93.06 93 LYS A O 1
ATOM 673 N N . ALA A 1 94 ? 4.760 16.275 -4.143 1.00 91.44 94 ALA A N 1
ATOM 674 C CA . ALA A 1 94 ? 4.974 15.161 -3.227 1.00 91.44 94 ALA A CA 1
ATOM 675 C C . ALA A 1 94 ? 4.296 15.396 -1.862 1.00 91.44 94 ALA A C 1
ATOM 677 O O . ALA A 1 94 ? 3.984 16.528 -1.493 1.00 91.44 94 ALA A O 1
ATOM 678 N N . GLY A 1 95 ? 4.075 14.320 -1.112 1.00 88.44 95 GLY A N 1
ATOM 679 C CA . GLY A 1 95 ? 3.521 14.332 0.241 1.00 88.44 95 GLY A CA 1
ATOM 680 C C . GLY A 1 95 ? 2.594 13.144 0.502 1.00 88.44 95 GLY A C 1
ATOM 681 O O . GLY A 1 95 ? 2.519 12.200 -0.285 1.00 88.44 95 GLY A O 1
ATOM 682 N N . LYS A 1 96 ? 1.871 13.171 1.626 1.00 89.12 96 LYS A N 1
ATOM 683 C CA . LYS A 1 96 ? 0.994 12.055 2.013 1.00 89.12 96 LYS A CA 1
ATOM 684 C C . LYS A 1 96 ? -0.220 11.935 1.093 1.00 89.12 96 LYS A C 1
ATOM 686 O O . LYS A 1 96 ? -0.940 12.907 0.863 1.00 89.12 96 LYS A O 1
ATOM 691 N N . ALA A 1 97 ? -0.501 10.718 0.650 1.00 92.12 97 ALA A N 1
ATOM 692 C CA . ALA A 1 97 ? -1.629 10.413 -0.215 1.00 92.12 97 ALA A CA 1
ATOM 693 C C . ALA A 1 97 ? -2.256 9.064 0.142 1.00 92.12 97 ALA A C 1
ATOM 695 O O . ALA A 1 97 ? -1.594 8.173 0.669 1.00 92.12 97 ALA A O 1
ATOM 696 N N . LYS A 1 98 ? -3.548 8.921 -0.144 1.00 87.81 98 LYS A N 1
ATOM 697 C CA . LYS A 1 98 ? -4.303 7.686 0.040 1.00 87.81 98 LYS A CA 1
ATOM 698 C C . LYS A 1 98 ? -4.346 6.896 -1.261 1.00 87.81 98 LYS A C 1
ATOM 700 O O . LYS A 1 98 ? -4.748 7.439 -2.290 1.00 87.81 98 LYS A O 1
ATOM 705 N N . VAL A 1 99 ? -4.018 5.610 -1.198 1.00 88.44 99 VAL A N 1
ATOM 706 C CA . VAL A 1 99 ? -4.273 4.659 -2.279 1.00 88.44 99 VAL A CA 1
ATOM 707 C C . VAL A 1 99 ? -5.779 4.466 -2.390 1.00 88.44 99 VAL A C 1
ATOM 709 O O . VAL A 1 99 ? -6.453 4.072 -1.439 1.00 88.44 99 VAL A O 1
ATOM 712 N N . THR A 1 100 ? -6.334 4.777 -3.549 1.00 90.25 100 THR A N 1
ATOM 713 C CA . THR A 1 100 ? -7.782 4.733 -3.808 1.00 90.25 100 THR A CA 1
ATOM 714 C C . THR A 1 100 ? -8.148 3.717 -4.876 1.00 90.25 100 THR A C 1
ATOM 716 O O . THR A 1 100 ? -9.297 3.272 -4.901 1.00 90.25 100 THR A O 1
ATOM 719 N N . ASP A 1 101 ? -7.173 3.285 -5.674 1.00 88.75 101 ASP A N 1
ATOM 720 C CA . ASP A 1 101 ? -7.305 2.151 -6.577 1.00 88.75 101 ASP A CA 1
ATOM 721 C C . ASP A 1 101 ? -5.946 1.529 -6.914 1.00 88.75 101 ASP A C 1
ATOM 723 O O . ASP A 1 101 ? -4.892 2.121 -6.653 1.00 88.75 101 ASP A O 1
ATOM 727 N N . THR A 1 102 ? -5.985 0.329 -7.484 1.00 87.75 102 THR A N 1
ATOM 728 C CA . THR A 1 102 ? -4.819 -0.498 -7.796 1.00 87.75 102 THR A CA 1
ATOM 729 C C . THR A 1 102 ? -5.048 -1.269 -9.097 1.00 87.75 102 THR A C 1
ATOM 731 O O . THR A 1 102 ? -6.093 -1.895 -9.248 1.00 87.75 102 THR A O 1
ATOM 734 N N . ALA A 1 103 ? -4.083 -1.269 -10.019 1.00 83.94 103 ALA A N 1
ATOM 735 C CA . ALA A 1 103 ? -4.174 -1.979 -11.297 1.00 83.94 103 ALA A CA 1
ATOM 736 C C . ALA A 1 103 ? -2.864 -2.710 -11.619 1.00 83.94 103 ALA A C 1
ATOM 738 O O . ALA A 1 103 ? -1.873 -2.110 -12.043 1.00 83.94 103 ALA A O 1
ATOM 739 N N . GLU A 1 104 ? -2.860 -4.024 -11.412 1.00 84.12 104 GLU A N 1
ATOM 740 C CA . GLU A 1 104 ? -1.682 -4.862 -11.624 1.00 84.12 104 GLU A CA 1
ATOM 741 C C . GLU A 1 104 ? -1.320 -4.964 -13.112 1.00 84.12 104 GLU A C 1
ATOM 743 O O . GLU A 1 104 ? -2.189 -4.965 -13.981 1.00 84.12 104 GLU A O 1
ATOM 748 N N . GLY A 1 105 ? -0.019 -5.010 -13.413 1.00 81.19 105 GLY A N 1
ATOM 749 C CA . GLY A 1 105 ? 0.484 -5.132 -14.786 1.00 81.19 105 GLY A CA 1
ATOM 750 C C . GLY A 1 105 ? 0.345 -3.874 -15.653 1.00 81.19 105 GLY A C 1
ATOM 751 O O . GLY A 1 105 ? 0.602 -3.934 -16.853 1.00 81.19 105 GLY A O 1
ATOM 752 N N . THR A 1 106 ? -0.046 -2.735 -15.077 1.00 86.38 106 THR A N 1
ATOM 753 C CA . THR A 1 106 ? -0.149 -1.452 -15.791 1.00 86.38 106 THR A CA 1
ATOM 754 C C . THR A 1 106 ? 1.104 -0.589 -15.614 1.00 86.38 106 THR A C 1
ATOM 756 O O . THR A 1 106 ? 1.916 -0.830 -14.718 1.00 86.38 106 THR A O 1
ATOM 759 N N . LYS A 1 107 ? 1.272 0.441 -16.459 1.00 90.81 107 LYS A N 1
ATOM 760 C CA . LYS A 1 107 ? 2.411 1.380 -16.356 1.00 90.81 107 LYS A CA 1
ATOM 761 C C . LYS A 1 107 ? 2.434 2.114 -15.013 1.00 90.81 107 LYS A C 1
ATOM 763 O O . LYS A 1 107 ? 3.497 2.332 -14.436 1.00 90.81 107 LYS A O 1
ATOM 768 N N . HIS A 1 108 ? 1.256 2.493 -14.530 1.00 93.31 108 HIS A N 1
ATOM 769 C CA . HIS A 1 108 ? 1.050 3.263 -13.313 1.00 93.31 108 HIS A CA 1
ATOM 770 C C . HIS A 1 108 ? 0.097 2.476 -12.407 1.00 93.31 108 HIS A C 1
ATOM 772 O O . HIS A 1 108 ? -1.112 2.660 -12.508 1.00 93.31 108 HIS A O 1
ATOM 778 N N . PRO A 1 109 ? 0.603 1.570 -11.553 1.00 93.12 109 PRO A N 1
ATOM 779 C CA . PRO A 1 109 ? -0.234 0.575 -10.884 1.00 93.12 109 PRO A CA 1
ATOM 780 C C . PRO A 1 109 ? -1.065 1.090 -9.704 1.00 93.12 109 PRO A C 1
ATOM 782 O O . PRO A 1 109 ? -1.907 0.347 -9.205 1.00 93.12 109 PRO A O 1
ATOM 785 N N . TYR A 1 110 ? -0.859 2.323 -9.235 1.00 94.25 110 TYR A N 1
ATOM 786 C CA . TYR A 1 110 ? -1.551 2.857 -8.055 1.00 94.25 110 TYR A CA 1
ATOM 787 C C . TYR A 1 110 ? -2.249 4.169 -8.366 1.00 94.25 110 TYR A C 1
ATOM 789 O O . TYR A 1 110 ? -1.620 5.070 -8.910 1.00 94.25 110 TYR A O 1
ATOM 797 N N . HIS A 1 111 ? -3.508 4.310 -7.954 1.00 97.12 111 HIS A N 1
ATOM 798 C CA . HIS A 1 111 ? -4.217 5.586 -7.963 1.00 97.12 111 HIS A CA 1
ATOM 799 C C . HIS A 1 111 ? -4.149 6.233 -6.578 1.00 97.12 111 HIS A C 1
ATOM 801 O O . HIS A 1 111 ? -4.593 5.647 -5.585 1.00 97.12 111 HIS A O 1
ATOM 807 N N . LEU A 1 112 ? -3.603 7.446 -6.505 1.00 95.88 112 LEU A N 1
ATOM 808 C CA . LEU A 1 112 ? -3.412 8.198 -5.270 1.00 95.88 112 LEU A CA 1
ATOM 809 C C . LEU A 1 112 ? -4.242 9.481 -5.260 1.00 95.88 112 LEU A C 1
ATOM 811 O O . LEU A 1 112 ? -4.322 10.192 -6.260 1.00 95.88 112 LEU A O 1
ATOM 815 N N . ILE A 1 113 ? -4.791 9.810 -4.092 1.00 95.31 113 ILE A N 1
ATOM 816 C CA . ILE A 1 113 ? -5.405 11.114 -3.819 1.00 95.31 113 ILE A CA 1
ATOM 817 C C . ILE A 1 113 ? -4.724 11.725 -2.598 1.00 95.31 113 ILE A C 1
ATOM 819 O O . ILE A 1 113 ? -4.612 11.075 -1.556 1.00 95.31 113 ILE A O 1
ATOM 823 N N . ALA A 1 114 ? -4.263 12.968 -2.723 1.00 94.00 114 ALA A N 1
ATOM 824 C CA . ALA A 1 114 ? -3.617 13.705 -1.645 1.00 94.00 114 ALA A CA 1
ATOM 825 C C . ALA A 1 114 ? -4.472 13.737 -0.367 1.00 94.00 114 ALA A C 1
ATOM 827 O O . ALA A 1 114 ? -5.687 13.944 -0.402 1.00 94.00 114 ALA A O 1
ATOM 828 N N . VAL A 1 115 ? -3.821 13.568 0.785 1.00 89.25 115 VAL A N 1
ATOM 829 C CA . VAL A 1 115 ? -4.459 13.780 2.090 1.00 89.25 115 VAL A CA 1
ATOM 830 C C . VAL A 1 115 ? -4.532 15.283 2.358 1.00 89.25 115 VAL A C 1
ATOM 832 O O . VAL A 1 115 ? -3.556 16.002 2.129 1.00 89.25 115 VAL A O 1
ATOM 835 N N . ASN A 1 116 ? -5.669 15.769 2.862 1.00 83.62 116 ASN A N 1
ATOM 836 C CA . ASN A 1 116 ? -5.836 17.189 3.175 1.00 83.62 116 ASN A CA 1
ATOM 837 C C . ASN A 1 116 ? -4.769 17.663 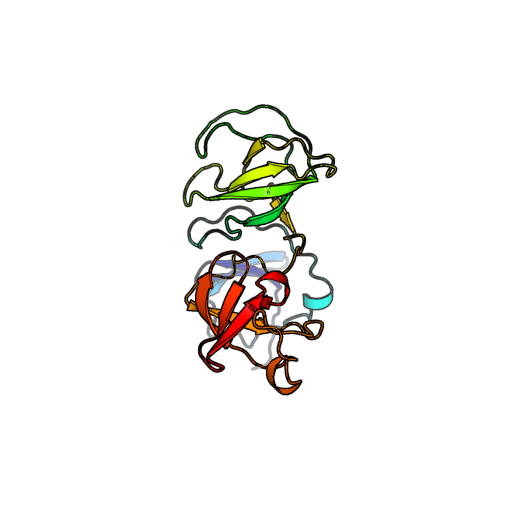4.185 1.00 83.62 116 ASN A C 1
ATOM 839 O O . ASN A 1 116 ? -4.456 16.956 5.142 1.00 83.62 116 ASN A O 1
ATOM 843 N N . GLY A 1 117 ? -4.179 18.836 3.945 1.00 84.25 117 GLY A N 1
ATOM 844 C CA . GLY A 1 117 ? -3.104 19.398 4.772 1.00 84.25 117 GLY A CA 1
ATOM 845 C C . GLY A 1 117 ? -1.728 18.734 4.615 1.00 84.25 117 GLY A C 1
ATOM 846 O O . GLY A 1 117 ? -0.789 19.132 5.294 1.00 84.25 117 GLY A O 1
ATOM 847 N N . SER A 1 118 ? -1.565 17.751 3.721 1.00 80.69 118 SER A N 1
ATOM 848 C CA . SER A 1 118 ? -0.283 17.049 3.528 1.00 80.69 118 SER A CA 1
ATOM 849 C C . SER A 1 118 ? 0.757 17.806 2.694 1.00 80.69 118 SER A C 1
ATOM 851 O O . SER A 1 118 ? 1.894 17.351 2.591 1.00 80.69 118 SER A O 1
ATOM 853 N N . GLY A 1 119 ? 0.362 18.901 2.037 1.00 85.56 119 GLY A N 1
ATOM 854 C CA . GLY A 1 119 ? 1.181 19.604 1.043 1.00 85.56 119 GLY A CA 1
ATOM 855 C C . GLY A 1 119 ? 1.260 18.913 -0.327 1.00 85.56 119 GLY A C 1
ATOM 856 O O . GLY A 1 119 ? 1.735 19.531 -1.282 1.00 85.56 119 GLY A O 1
ATOM 857 N N . SER A 1 120 ? 0.752 17.679 -0.452 1.00 91.56 120 SER A N 1
ATOM 858 C CA . SER A 1 120 ? 0.660 16.981 -1.733 1.00 91.56 120 SER A CA 1
ATOM 859 C C . SER A 1 120 ? -0.480 17.523 -2.590 1.00 91.56 120 SER A C 1
ATOM 861 O O . SER A 1 120 ? -1.510 17.963 -2.082 1.00 91.56 120 SER A O 1
ATOM 863 N N . THR A 1 121 ? -0.310 17.436 -3.908 1.00 96.62 121 THR A N 1
ATOM 864 C CA . THR A 1 121 ? -1.370 17.721 -4.890 1.00 96.62 121 THR A CA 1
ATOM 865 C C . THR A 1 121 ? -1.587 16.553 -5.854 1.00 96.62 121 THR A C 1
ATOM 867 O O . THR A 1 121 ? -2.066 16.747 -6.970 1.00 96.62 121 THR A O 1
ATOM 870 N N . VAL A 1 122 ? -1.170 15.341 -5.473 1.00 96.69 122 VAL A N 1
ATOM 871 C CA . VAL A 1 122 ? -1.369 14.142 -6.294 1.00 96.69 122 VAL A CA 1
ATOM 872 C C . VAL A 1 122 ? -2.860 13.804 -6.388 1.00 96.69 122 VAL A C 1
ATOM 874 O O . VAL A 1 122 ? -3.563 13.762 -5.377 1.00 96.69 122 VAL A O 1
ATOM 877 N N . TYR A 1 123 ? -3.344 13.592 -7.608 1.00 96.69 123 TYR A N 1
ATOM 878 C CA . TYR A 1 123 ? -4.714 13.169 -7.881 1.00 96.69 123 TYR A CA 1
ATOM 879 C C . TYR A 1 123 ? -4.717 12.353 -9.173 1.00 96.69 123 TYR A C 1
ATOM 881 O O . TYR A 1 123 ? -4.932 12.881 -10.260 1.00 96.69 123 TYR A O 1
ATOM 889 N N . GLY A 1 124 ? -4.381 11.073 -9.082 1.00 97.31 124 GLY A N 1
ATOM 890 C CA . GLY A 1 124 ? -4.288 10.238 -10.271 1.00 97.31 124 GLY A CA 1
ATOM 891 C C . GLY A 1 124 ? -3.433 9.001 -10.083 1.00 97.31 124 GLY A C 1
ATOM 892 O O . GLY A 1 124 ? -2.981 8.677 -8.984 1.00 97.31 124 GLY A O 1
ATOM 893 N N . TRP A 1 125 ? -3.195 8.319 -11.195 1.00 97.25 125 TRP A N 1
ATOM 894 C CA . TRP A 1 125 ? -2.326 7.155 -11.256 1.00 97.25 125 TRP A CA 1
ATOM 895 C C . TRP A 1 125 ? -0.858 7.562 -11.144 1.00 97.25 125 TRP A C 1
ATOM 897 O O . TRP A 1 125 ? -0.471 8.622 -11.631 1.00 97.25 125 TRP A O 1
ATOM 907 N N . VAL A 1 126 ? -0.036 6.740 -10.500 1.00 96.44 126 VAL A N 1
ATOM 908 C CA . VAL A 1 126 ? 1.395 6.990 -10.286 1.00 96.44 126 VAL A CA 1
ATOM 909 C C . VAL A 1 126 ? 2.204 5.705 -10.433 1.00 96.44 126 VAL A C 1
ATOM 911 O O . VAL A 1 126 ? 1.669 4.594 -10.358 1.00 96.44 126 VAL A O 1
ATOM 914 N N . ASN A 1 127 ? 3.515 5.849 -10.619 1.00 93.06 127 ASN A N 1
ATOM 915 C CA . ASN A 1 127 ? 4.416 4.704 -10.656 1.00 93.06 127 ASN A CA 1
ATOM 916 C C . ASN A 1 127 ? 4.630 4.125 -9.257 1.00 93.06 127 ASN A C 1
ATOM 918 O O . ASN A 1 127 ? 4.655 4.850 -8.264 1.00 93.06 127 ASN A O 1
ATOM 922 N N . ALA A 1 128 ? 4.913 2.823 -9.187 1.00 86.94 128 ALA A N 1
ATOM 923 C CA . ALA A 1 128 ? 5.324 2.176 -7.941 1.00 86.94 128 ALA A CA 1
ATOM 924 C C . ALA A 1 128 ? 6.604 2.794 -7.342 1.00 86.94 128 ALA A C 1
ATOM 926 O O . ALA A 1 128 ? 6.737 2.867 -6.123 1.00 86.94 128 ALA A O 1
ATOM 927 N N . SER A 1 129 ? 7.526 3.257 -8.194 1.00 86.56 129 SER A N 1
ATOM 928 C CA . SER A 1 129 ? 8.774 3.921 -7.791 1.00 86.56 129 SER A CA 1
ATOM 929 C C . SER A 1 129 ? 8.557 5.269 -7.107 1.00 86.56 129 SER A C 1
ATOM 931 O O . SER A 1 129 ? 9.422 5.719 -6.363 1.00 86.56 129 SER A O 1
ATOM 933 N N . ASP A 1 130 ? 7.408 5.904 -7.345 1.00 91.12 130 ASP A N 1
ATOM 934 C CA . ASP A 1 130 ? 7.088 7.242 -6.842 1.00 91.12 130 ASP A CA 1
ATOM 935 C C . ASP A 1 130 ? 6.389 7.188 -5.473 1.00 91.12 130 ASP A C 1
ATOM 937 O O . ASP A 1 130 ? 5.835 8.184 -5.004 1.00 91.12 130 ASP A O 1
ATOM 941 N N . ILE A 1 131 ? 6.393 6.017 -4.832 1.00 88.06 131 ILE A N 1
ATOM 942 C CA . ILE A 1 131 ? 5.799 5.772 -3.523 1.00 88.06 131 ILE A CA 1
ATOM 943 C C . ILE A 1 131 ? 6.899 5.283 -2.579 1.00 88.06 131 ILE A C 1
ATOM 945 O O . ILE A 1 131 ? 7.391 4.159 -2.693 1.00 88.06 131 ILE A O 1
ATOM 949 N N . ALA A 1 132 ? 7.269 6.116 -1.610 1.00 80.25 132 ALA A N 1
ATOM 950 C CA . ALA A 1 132 ? 8.272 5.787 -0.606 1.00 80.25 132 ALA A CA 1
ATOM 951 C C . ALA A 1 132 ? 7.613 5.645 0.757 1.00 80.25 132 ALA A C 1
ATOM 953 O O . ALA A 1 132 ? 6.837 6.506 1.140 1.00 80.25 132 ALA A O 1
ATOM 954 N N . GLY A 1 133 ? 7.960 4.599 1.510 1.00 59.25 133 GLY A N 1
ATOM 955 C CA . GLY A 1 133 ? 7.430 4.384 2.855 1.00 59.25 133 GLY A CA 1
ATOM 956 C C . GLY A 1 133 ? 5.910 4.182 2.873 1.00 59.25 133 GLY A C 1
ATOM 957 O O . GLY A 1 133 ? 5.117 5.068 2.556 1.00 59.25 133 GLY A O 1
ATOM 958 N N . ALA A 1 134 ? 5.463 3.015 3.331 1.00 49.44 134 ALA A N 1
ATOM 959 C CA . ALA A 1 134 ? 4.153 2.992 3.962 1.00 49.44 134 ALA A CA 1
ATOM 960 C C . ALA A 1 134 ? 4.307 3.844 5.228 1.00 49.44 134 ALA A C 1
ATOM 962 O O . ALA A 1 134 ? 4.883 3.386 6.213 1.00 49.44 134 ALA A O 1
ATOM 963 N N . SER A 1 135 ? 3.907 5.118 5.184 1.00 42.06 135 SER A N 1
ATOM 964 C CA . SER A 1 135 ? 3.724 5.867 6.418 1.00 42.06 135 SER A CA 1
ATOM 965 C C . SER A 1 135 ? 2.580 5.166 7.123 1.00 42.06 135 SER A C 1
ATOM 967 O O . SER A 1 135 ? 1.432 5.323 6.724 1.00 42.06 135 SER A O 1
ATOM 969 N N . THR A 1 136 ? 2.934 4.328 8.091 1.00 36.09 136 THR A N 1
ATOM 970 C CA . THR A 1 136 ? 2.068 3.541 8.960 1.00 36.09 136 THR A CA 1
ATOM 971 C C . THR A 1 136 ? 1.012 4.432 9.611 1.00 36.09 136 THR A C 1
ATOM 973 O O . THR A 1 136 ? 1.091 4.796 10.777 1.00 36.09 136 THR A O 1
ATOM 976 N N . ALA A 1 137 ? -0.041 4.756 8.869 1.00 40.06 137 ALA A N 1
ATOM 977 C CA . ALA A 1 137 ? -1.368 4.781 9.439 1.00 40.06 137 ALA A CA 1
ATOM 978 C C . ALA A 1 137 ? -1.751 3.303 9.540 1.00 40.06 137 ALA A C 1
ATOM 980 O O . ALA A 1 137 ? -2.154 2.717 8.545 1.00 40.06 137 ALA A O 1
ATOM 981 N N . ALA A 1 138 ? -1.427 2.709 10.696 1.00 36.62 138 ALA A N 1
ATOM 982 C CA . ALA A 1 138 ? -1.802 1.379 11.183 1.00 36.62 138 ALA A CA 1
ATOM 983 C C . ALA A 1 138 ? -2.192 0.362 10.098 1.00 36.62 138 ALA A C 1
ATOM 985 O O . ALA A 1 138 ? -3.280 0.495 9.553 1.00 36.62 138 ALA A O 1
ATOM 986 N N . ALA A 1 139 ? -1.334 -0.637 9.834 1.00 36.66 139 ALA A N 1
ATOM 987 C CA . ALA A 1 139 ? -1.646 -1.885 9.116 1.00 36.66 139 ALA A CA 1
ATOM 988 C C . ALA A 1 139 ? -3.009 -1.858 8.386 1.00 36.66 139 ALA A C 1
ATOM 990 O O . ALA A 1 139 ? -3.997 -2.381 8.893 1.00 36.66 139 ALA A O 1
ATOM 991 N N . SER A 1 140 ? -3.082 -1.150 7.253 1.00 41.62 140 SER A N 1
ATOM 992 C CA . SER A 1 140 ? -4.344 -0.812 6.580 1.00 41.62 140 SER A CA 1
ATOM 993 C C . SER A 1 140 ? -4.638 -1.769 5.429 1.00 41.62 140 SER A C 1
ATOM 995 O O . SER A 1 140 ? -5.019 -1.370 4.336 1.00 41.62 140 SER A O 1
ATOM 997 N N . GLY A 1 141 ? -4.608 -3.071 5.710 1.00 52.66 141 GLY A N 1
ATOM 998 C CA . GLY A 1 141 ? -5.681 -3.866 5.126 1.00 52.66 141 GLY A CA 1
ATOM 999 C C . GLY A 1 141 ? -6.972 -3.383 5.790 1.00 52.66 141 GLY A C 1
ATOM 1000 O O . GLY A 1 141 ? -7.036 -3.269 7.015 1.00 52.66 141 GLY A O 1
ATOM 1001 N N . SER A 1 142 ? -7.992 -3.040 5.009 1.00 60.66 142 SER A N 1
ATOM 1002 C CA . SER A 1 142 ? -9.317 -2.815 5.582 1.00 60.66 142 SER A CA 1
ATOM 1003 C C . SER A 1 142 ? -9.691 -4.050 6.405 1.00 60.66 142 SER A C 1
ATOM 1005 O O . SER A 1 142 ? -9.553 -5.186 5.943 1.00 60.66 142 SER A O 1
ATOM 1007 N N . ILE A 1 143 ? -10.098 -3.834 7.657 1.00 71.62 143 ILE A N 1
ATOM 1008 C CA . ILE A 1 143 ? -10.641 -4.907 8.483 1.00 71.62 143 ILE A CA 1
ATOM 1009 C C . ILE A 1 143 ? -11.905 -5.383 7.769 1.00 71.62 143 ILE A C 1
ATOM 1011 O O . ILE A 1 143 ? -12.893 -4.658 7.680 1.00 71.62 143 ILE A O 1
ATOM 1015 N N . ALA A 1 144 ? -11.818 -6.578 7.200 1.00 74.06 144 ALA A N 1
ATOM 1016 C CA . ALA A 1 144 ? -12.837 -7.188 6.366 1.00 74.06 144 ALA A CA 1
ATOM 1017 C C . ALA A 1 144 ? -13.115 -8.607 6.860 1.00 74.06 144 ALA A C 1
ATOM 1019 O O . ALA A 1 144 ? -12.320 -9.186 7.607 1.00 74.06 144 ALA A O 1
ATOM 1020 N N . GLU A 1 145 ? -14.240 -9.169 6.434 1.00 76.00 145 GLU A N 1
ATOM 1021 C CA . GLU A 1 145 ? -14.625 -10.541 6.762 1.00 76.00 145 GLU A CA 1
ATOM 1022 C C . GLU A 1 145 ? -13.522 -11.536 6.368 1.00 76.00 145 GLU A C 1
ATOM 1024 O O . GLU A 1 145 ? -12.858 -11.397 5.341 1.00 76.00 145 GLU A O 1
ATOM 1029 N N . GLY A 1 146 ? -13.271 -12.513 7.237 1.00 78.81 146 GLY A N 1
ATOM 1030 C CA . GLY A 1 146 ? -12.205 -13.502 7.084 1.00 78.81 146 GLY A CA 1
ATOM 1031 C C . GLY A 1 146 ? -10.800 -13.022 7.470 1.00 78.81 146 GLY A C 1
ATOM 1032 O O . GLY A 1 146 ? -9.884 -13.842 7.495 1.00 78.81 146 GLY A O 1
ATOM 1033 N N . LYS A 1 147 ? -10.588 -11.737 7.796 1.00 81.25 147 LYS A N 1
ATOM 1034 C CA . LYS A 1 147 ? -9.281 -11.248 8.271 1.00 81.25 147 LYS A CA 1
ATOM 1035 C C . LYS A 1 147 ? -9.042 -11.574 9.739 1.00 81.25 147 LYS A C 1
ATOM 1037 O O . LYS A 1 147 ? -9.974 -11.638 10.537 1.00 81.25 147 LYS A O 1
ATOM 1042 N N . THR A 1 148 ? -7.767 -11.702 10.093 1.00 84.88 148 THR A N 1
ATOM 1043 C CA . THR A 1 148 ? -7.337 -11.872 11.480 1.00 84.88 148 THR A CA 1
ATOM 1044 C C . THR A 1 148 ? -6.986 -10.518 12.092 1.00 84.88 148 THR A C 1
ATOM 1046 O O . THR A 1 148 ? -6.186 -9.765 11.536 1.00 84.88 148 THR A O 1
ATOM 1049 N N . VAL A 1 149 ? -7.575 -10.212 13.245 1.00 87.56 149 VAL A N 1
ATOM 1050 C CA . VAL A 1 149 ? -7.416 -8.953 13.983 1.00 87.56 149 VAL A CA 1
ATOM 1051 C C . VAL A 1 149 ? -7.053 -9.198 15.444 1.00 87.56 149 VAL A C 1
ATOM 1053 O O . VAL A 1 149 ? -7.288 -10.277 15.986 1.00 87.56 149 VAL A O 1
ATOM 1056 N N . LYS A 1 150 ? -6.487 -8.185 16.096 1.00 90.56 150 LYS A N 1
ATOM 1057 C CA . LYS A 1 150 ? -6.335 -8.092 17.548 1.00 90.56 150 LYS A CA 1
ATOM 1058 C C . LYS A 1 150 ? -7.188 -6.946 18.066 1.00 90.56 150 LYS A C 1
ATOM 1060 O O . LYS A 1 150 ? -7.375 -5.935 17.388 1.00 90.56 150 LYS A O 1
ATOM 1065 N N . VAL A 1 151 ? -7.691 -7.107 19.284 1.00 89.31 151 VAL A N 1
ATOM 1066 C CA . VAL A 1 151 ? -8.339 -6.013 20.011 1.00 89.31 151 VAL A CA 1
ATOM 1067 C C . VAL A 1 151 ? -7.250 -5.161 20.642 1.00 89.31 151 VAL A C 1
ATOM 1069 O O . VAL A 1 151 ? -6.454 -5.668 21.427 1.00 89.31 151 VAL A O 1
ATOM 1072 N N . LYS A 1 152 ? -7.216 -3.868 20.318 1.00 84.12 152 LYS A N 1
ATOM 1073 C CA . LYS A 1 152 ? -6.205 -2.947 20.846 1.00 84.12 152 LYS A CA 1
ATOM 1074 C C . LYS A 1 152 ? -6.217 -2.951 22.368 1.00 84.12 152 LYS A C 1
ATOM 1076 O O . LYS A 1 152 ? -7.272 -3.003 23.003 1.00 84.12 152 LYS A O 1
ATOM 1081 N N . ASN A 1 153 ? -5.044 -2.777 22.973 1.00 8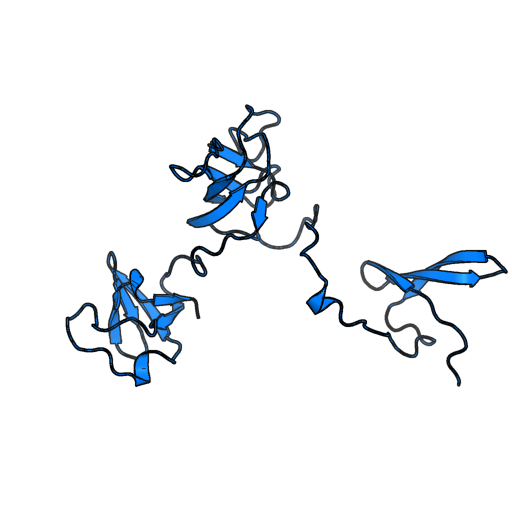5.25 153 ASN A N 1
ATOM 1082 C CA . ASN A 1 153 ? -4.956 -2.730 24.430 1.00 85.25 153 ASN A CA 1
ATOM 1083 C C . ASN A 1 153 ? -5.745 -1.543 25.034 1.00 85.25 153 ASN A C 1
ATOM 1085 O O . ASN A 1 153 ? -6.269 -1.634 26.147 1.00 85.25 153 ASN A O 1
ATOM 1089 N N . SER A 1 154 ? -5.894 -0.459 24.264 1.00 84.81 154 SER A N 1
ATOM 1090 C CA . SER A 1 154 ? -6.668 0.738 24.611 1.00 84.81 154 SER A CA 1
ATOM 1091 C C . SER A 1 154 ? -8.189 0.549 24.576 1.00 84.81 154 SER A C 1
ATOM 1093 O O . SER A 1 154 ? -8.904 1.381 25.126 1.00 84.81 154 SER A O 1
ATOM 1095 N N . ALA A 1 155 ? -8.706 -0.517 23.955 1.00 86.56 155 ALA A N 1
ATOM 1096 C CA . ALA A 1 155 ? -10.143 -0.750 23.852 1.00 86.56 155 ALA A CA 1
ATOM 1097 C C . ALA A 1 155 ? -10.738 -1.063 25.234 1.00 86.56 155 ALA A C 1
ATOM 1099 O O . ALA A 1 155 ? -10.255 -1.947 25.943 1.00 86.56 155 ALA A O 1
ATOM 1100 N N . THR A 1 156 ? -11.782 -0.351 25.654 1.00 89.75 156 THR A N 1
ATOM 1101 C CA . THR A 1 156 ? -12.374 -0.524 26.997 1.00 89.75 156 THR A CA 1
ATOM 1102 C C . THR A 1 156 ? -13.749 -1.176 26.967 1.00 89.75 156 THR A C 1
ATOM 1104 O O . THR A 1 156 ? -14.104 -1.891 27.907 1.00 89.75 156 THR A O 1
ATOM 1107 N N . LYS A 1 157 ? -14.516 -0.969 25.893 1.00 90.62 157 LYS A N 1
ATOM 1108 C CA . LYS A 1 157 ? -15.907 -1.408 25.764 1.00 90.62 157 LYS A CA 1
ATOM 1109 C C . LYS A 1 157 ? -16.130 -2.137 24.447 1.00 90.62 157 LYS A C 1
ATOM 1111 O O . LYS A 1 157 ? -15.664 -1.692 23.403 1.00 90.62 157 LYS A O 1
ATOM 1116 N N . TYR A 1 158 ? -16.879 -3.233 24.497 1.00 91.00 158 TYR A N 1
ATOM 1117 C CA . TYR A 1 158 ? -17.471 -3.813 23.301 1.00 91.00 158 TYR A CA 1
ATOM 1118 C C . TYR A 1 158 ? -18.450 -2.822 22.687 1.00 91.00 158 TYR A C 1
ATOM 1120 O O . TYR A 1 158 ? -18.977 -1.937 23.364 1.00 91.00 158 TYR A O 1
ATOM 1128 N N . ALA A 1 159 ? -18.770 -3.013 21.414 1.00 86.12 159 ALA A N 1
ATOM 1129 C CA . ALA A 1 159 ? -19.773 -2.189 20.762 1.00 86.12 159 ALA A CA 1
ATOM 1130 C C . ALA A 1 159 ? -21.193 -2.410 21.323 1.00 86.12 159 ALA A C 1
ATOM 1132 O O . ALA A 1 159 ? -22.082 -1.598 21.090 1.00 86.12 159 ALA A O 1
ATOM 1133 N N . THR A 1 160 ? -21.393 -3.486 22.086 1.00 84.12 160 THR A N 1
ATOM 1134 C CA . THR A 1 160 ? -22.602 -3.794 22.862 1.00 84.12 160 THR A CA 1
ATOM 1135 C C . THR A 1 160 ? -22.605 -3.170 24.271 1.00 84.12 160 THR A C 1
ATOM 1137 O O . THR A 1 160 ? -23.587 -3.306 24.992 1.00 84.12 160 THR A O 1
ATOM 1140 N N . GLY A 1 161 ? -21.537 -2.464 24.672 1.00 84.88 161 GLY A N 1
ATOM 1141 C CA . GLY A 1 161 ? -21.458 -1.682 25.916 1.00 84.88 161 GLY A CA 1
ATOM 1142 C C . GLY A 1 161 ? -20.799 -2.383 27.113 1.00 84.88 161 GLY A C 1
ATOM 1143 O O . GLY A 1 161 ? -20.403 -1.716 28.072 1.00 84.88 161 GLY A O 1
ATOM 1144 N N . GLN A 1 162 ? -20.614 -3.704 27.072 1.00 88.50 162 GLN A N 1
ATOM 1145 C CA . GLN A 1 162 ? -19.913 -4.450 28.120 1.00 88.50 162 GLN A CA 1
ATOM 1146 C C . GLN A 1 162 ? -18.420 -4.099 28.145 1.00 88.50 162 GLN A C 1
ATOM 1148 O O . GLN A 1 162 ? -17.817 -3.770 27.123 1.00 88.50 162 GLN A O 1
ATOM 1153 N N . THR A 1 163 ? -17.800 -4.193 29.320 1.00 92.94 163 THR A N 1
ATOM 1154 C CA . THR A 1 163 ? -16.348 -4.024 29.467 1.00 92.94 163 THR A CA 1
ATOM 1155 C C . THR A 1 163 ? -15.605 -5.171 28.789 1.00 92.94 163 THR A C 1
ATOM 1157 O O . THR A 1 163 ? -15.960 -6.328 28.994 1.00 92.94 163 THR A O 1
ATOM 1160 N N . ILE A 1 164 ? -14.561 -4.851 28.018 1.00 90.69 164 ILE A N 1
ATOM 1161 C CA . ILE A 1 164 ? -13.698 -5.849 27.373 1.00 90.69 164 ILE A CA 1
ATOM 1162 C C . ILE A 1 164 ? -12.770 -6.468 28.428 1.00 90.69 164 ILE A C 1
ATOM 1164 O O . ILE A 1 164 ? -11.947 -5.745 29.000 1.00 90.69 164 ILE A O 1
ATOM 1168 N N . PRO A 1 165 ? -12.842 -7.787 28.678 1.00 90.00 165 PRO A N 1
ATOM 1169 C CA . PRO A 1 165 ? -11.905 -8.464 29.565 1.00 90.00 165 PRO A CA 1
ATOM 1170 C C . PRO A 1 165 ? -10.461 -8.388 29.058 1.00 90.00 165 PRO A C 1
ATOM 1172 O O . PRO A 1 165 ? -10.205 -8.482 27.858 1.00 90.00 165 PRO A O 1
ATOM 1175 N N . SER A 1 166 ? -9.486 -8.314 29.965 1.00 87.56 166 SER A N 1
ATOM 1176 C CA . SER A 1 166 ? -8.064 -8.227 29.594 1.00 87.56 166 SER A CA 1
ATOM 1177 C C . SER A 1 166 ? -7.577 -9.407 28.748 1.00 87.56 166 SER A C 1
ATOM 1179 O O . SER A 1 166 ? -6.749 -9.219 27.858 1.00 87.56 166 SER A O 1
ATOM 1181 N N . TRP A 1 167 ? -8.132 -10.609 28.958 1.00 85.50 167 TRP A N 1
ATOM 1182 C CA . TRP A 1 167 ? -7.777 -11.800 28.176 1.00 85.50 167 TRP A CA 1
ATOM 1183 C C . TRP A 1 167 ? -8.103 -11.659 26.684 1.00 85.50 167 TRP A C 1
ATOM 1185 O O . TRP A 1 167 ? -7.561 -12.401 25.864 1.00 85.50 167 TRP A O 1
ATOM 1195 N N . VAL A 1 168 ? -8.949 -10.690 26.319 1.00 89.06 168 VAL A N 1
ATOM 1196 C CA . VAL A 1 168 ? -9.373 -10.478 24.940 1.00 89.06 168 VAL A CA 1
ATOM 1197 C C . VAL A 1 168 ? -8.314 -9.731 24.130 1.00 89.06 168 VAL A C 1
ATOM 1199 O O . VAL A 1 168 ? -8.141 -10.024 22.956 1.00 89.06 168 VAL A O 1
ATOM 1202 N N . LYS A 1 169 ? -7.549 -8.825 24.740 1.00 83.81 169 LYS A N 1
ATOM 1203 C CA . LYS A 1 169 ? -6.700 -7.835 24.045 1.00 83.81 169 LYS A CA 1
ATOM 1204 C C . LYS A 1 169 ? -5.395 -8.383 23.456 1.00 83.81 169 LYS A C 1
ATOM 1206 O O . LYS A 1 169 ? -4.809 -7.783 22.569 1.00 83.81 169 LYS A O 1
ATOM 1211 N N . SER A 1 170 ? -4.928 -9.533 23.931 1.00 77.94 170 SER A N 1
ATOM 1212 C CA . SER A 1 170 ? -3.653 -10.129 23.490 1.00 77.94 170 SER A CA 1
ATOM 1213 C C . SER A 1 170 ? -3.837 -11.294 22.505 1.00 77.94 170 SER A C 1
ATOM 1215 O O . SER A 1 170 ? -2.883 -11.949 22.091 1.00 77.94 170 SER A O 1
ATOM 1217 N N . ARG A 1 171 ? -5.084 -11.590 22.128 1.00 85.69 171 ARG A N 1
ATOM 1218 C CA . ARG A 1 171 ? -5.426 -12.724 21.266 1.00 85.69 171 ARG A CA 1
ATOM 1219 C C . ARG A 1 171 ? -5.746 -12.270 19.849 1.00 85.69 171 ARG A C 1
ATOM 1221 O O . ARG A 1 171 ? -6.135 -11.128 19.612 1.00 85.69 171 ARG A O 1
ATOM 1228 N N . LYS A 1 172 ? -5.562 -13.202 18.917 1.00 89.81 172 LYS A N 1
ATOM 1229 C CA . LYS A 1 172 ? -5.954 -13.057 17.518 1.00 89.81 172 LYS A CA 1
ATOM 1230 C C . LYS A 1 172 ? -7.374 -13.588 17.334 1.00 89.81 172 LYS A C 1
ATOM 1232 O O . LYS A 1 172 ? -7.699 -14.636 17.886 1.00 89.81 172 LYS A O 1
ATOM 1237 N N . TYR A 1 173 ? -8.166 -12.883 16.540 1.00 91.81 173 TYR A N 1
ATOM 1238 C CA . TYR A 1 173 ? -9.549 -13.226 16.228 1.00 91.81 173 TYR A CA 1
ATOM 1239 C C . TYR A 1 173 ? -9.809 -13.144 14.744 1.00 91.81 173 TYR A C 1
ATOM 1241 O O . TYR A 1 173 ? -9.235 -12.297 14.064 1.00 91.81 173 TYR A O 1
ATOM 1249 N N . THR A 1 174 ? -10.729 -13.962 14.265 1.00 91.31 174 THR A N 1
ATOM 1250 C CA . THR A 1 174 ? -11.208 -13.894 12.891 1.00 91.31 174 THR A CA 1
ATOM 1251 C C . THR A 1 174 ? -12.424 -12.980 12.823 1.00 91.31 174 THR A C 1
ATOM 1253 O O . THR A 1 174 ? -13.383 -13.147 13.580 1.00 91.31 174 THR A O 1
ATOM 1256 N N . VAL A 1 175 ? -12.425 -12.032 11.890 1.00 89.31 175 VAL A N 1
ATOM 1257 C CA . VAL A 1 175 ? -13.610 -11.229 11.583 1.00 89.31 175 VAL A CA 1
ATOM 1258 C C . VAL A 1 175 ? -14.635 -12.129 10.903 1.00 89.31 175 VAL A C 1
ATOM 1260 O O . VAL A 1 175 ? -14.429 -12.588 9.783 1.00 89.31 175 VAL A O 1
ATOM 1263 N N . GLN A 1 176 ? -15.747 -12.388 11.580 1.00 82.06 176 GLN A N 1
ATOM 1264 C CA . GLN A 1 176 ? -16.857 -13.159 11.034 1.00 82.06 176 GLN A CA 1
ATOM 1265 C C . GLN A 1 176 ? -17.769 -12.301 10.158 1.00 82.06 176 GLN A C 1
ATOM 1267 O O . GLN A 1 176 ? -18.257 -12.788 9.146 1.00 82.06 176 GLN A O 1
ATOM 1272 N N . LYS A 1 177 ? -18.026 -11.054 10.567 1.00 79.50 177 LYS A N 1
ATOM 1273 C CA . LYS A 1 177 ? -18.936 -10.143 9.868 1.00 79.50 177 LYS A CA 1
ATOM 1274 C C . LYS A 1 177 ? -18.555 -8.684 10.101 1.00 79.50 177 LYS A C 1
ATOM 1276 O O . LYS A 1 177 ? -18.091 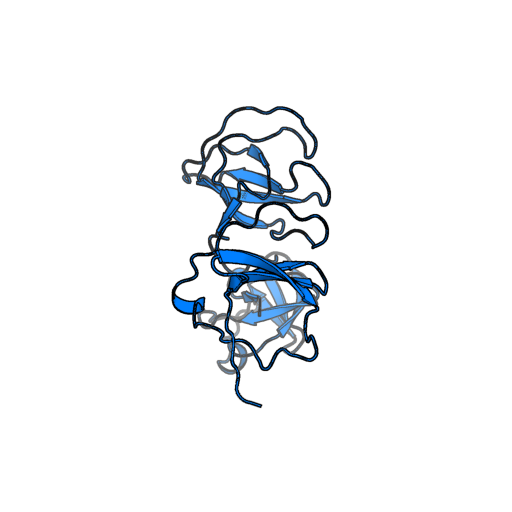-8.355 11.194 1.00 79.50 177 LYS A O 1
ATOM 1281 N N . ILE A 1 178 ? -18.802 -7.820 9.118 1.00 82.81 178 ILE A N 1
ATOM 1282 C CA . ILE A 1 178 ? -18.753 -6.359 9.277 1.00 82.81 178 ILE A CA 1
ATOM 1283 C C . ILE A 1 178 ? -20.170 -5.774 9.247 1.00 82.81 178 ILE A C 1
ATOM 1285 O O . ILE A 1 178 ? -20.995 -6.158 8.422 1.00 82.81 178 ILE A O 1
ATOM 1289 N N . ASP A 1 179 ? -20.449 -4.840 10.155 1.00 72.81 179 ASP A N 1
ATOM 1290 C CA . ASP A 1 179 ? -21.692 -4.065 10.200 1.00 72.81 179 ASP A CA 1
ATOM 1291 C C . ASP A 1 179 ? -21.369 -2.611 10.561 1.00 72.81 179 ASP A C 1
ATOM 1293 O O . ASP A 1 179 ? -21.074 -2.288 11.716 1.00 72.81 179 ASP A O 1
ATOM 1297 N N . GLY A 1 180 ? -21.371 -1.742 9.548 1.00 77.31 180 GLY A N 1
ATOM 1298 C CA . GLY A 1 180 ? -21.027 -0.329 9.694 1.00 77.31 180 GLY A CA 1
ATOM 1299 C C . GLY A 1 180 ? -19.614 -0.124 10.246 1.00 77.31 180 GLY A C 1
ATOM 1300 O O . GLY A 1 180 ? -18.624 -0.466 9.601 1.00 77.31 180 GLY A O 1
ATOM 1301 N N . ASP A 1 181 ? -19.524 0.450 11.445 1.00 78.62 181 ASP A N 1
ATOM 1302 C CA . ASP A 1 181 ? -18.276 0.743 12.155 1.00 78.62 181 ASP A CA 1
ATOM 1303 C C . ASP A 1 181 ? -17.828 -0.384 13.105 1.00 78.62 181 ASP A C 1
ATOM 1305 O O . ASP A 1 181 ? -16.905 -0.196 13.906 1.00 78.62 181 ASP A O 1
ATOM 1309 N N . ARG A 1 182 ? -18.458 -1.565 13.037 1.00 84.62 182 ARG A N 1
ATOM 1310 C CA . ARG A 1 182 ? -18.229 -2.686 13.960 1.00 84.62 182 ARG A CA 1
ATOM 1311 C C . ARG A 1 182 ? -17.896 -3.976 13.219 1.00 84.62 182 ARG A C 1
ATOM 1313 O O . ARG A 1 182 ? -18.346 -4.215 12.102 1.00 84.62 182 ARG A O 1
ATOM 1320 N N . ALA A 1 183 ? -17.142 -4.836 13.892 1.00 88.56 183 ALA A N 1
ATOM 1321 C CA . ALA A 1 183 ? -16.783 -6.168 13.433 1.00 88.56 183 ALA A CA 1
ATOM 1322 C C . ALA A 1 183 ? -17.187 -7.224 14.470 1.00 88.56 183 ALA A C 1
ATOM 1324 O O . ALA A 1 183 ? -16.929 -7.059 15.666 1.00 88.56 183 ALA A O 1
ATOM 1325 N N . LEU A 1 184 ? -17.803 -8.311 14.009 1.00 92.12 184 LEU A N 1
ATOM 1326 C CA . LEU A 1 184 ? -18.109 -9.492 14.810 1.00 92.12 184 LEU A CA 1
ATOM 1327 C C . LEU A 1 184 ? -16.885 -10.404 14.836 1.00 92.12 184 LEU A C 1
ATOM 1329 O O . LEU A 1 184 ? -16.428 -10.854 13.785 1.00 92.12 184 LEU A O 1
ATOM 1333 N N . LEU A 1 185 ? -16.367 -10.697 16.025 1.00 94.31 185 LEU A N 1
ATOM 1334 C CA . LEU A 1 185 ? -15.220 -11.588 16.198 1.00 94.31 185 LEU A CA 1
ATOM 1335 C C . LEU A 1 185 ? -15.693 -13.023 16.440 1.00 94.31 185 LEU A C 1
ATOM 1337 O O . LEU A 1 185 ? -16.411 -13.273 17.409 1.00 94.31 185 LEU A O 1
ATOM 1341 N N . LYS A 1 186 ? -15.281 -13.959 15.577 1.00 89.56 186 LYS A N 1
ATOM 1342 C CA . LYS A 1 186 ? -15.782 -15.343 15.530 1.00 89.56 186 LYS A CA 1
ATOM 1343 C C . LYS A 1 186 ? -15.608 -16.087 16.855 1.00 89.56 186 LYS A C 1
ATOM 1345 O O . LYS A 1 186 ? -16.534 -16.728 17.333 1.00 89.56 186 LYS A O 1
ATOM 1350 N N . GLU A 1 187 ? -14.431 -15.999 17.466 1.00 92.00 187 GLU A N 1
ATOM 1351 C CA . GLU A 1 187 ? -14.060 -16.829 18.620 1.00 92.00 187 GLU A CA 1
ATOM 1352 C C . GLU A 1 187 ? -14.670 -16.337 19.940 1.00 92.00 187 GLU A C 1
ATOM 1354 O O . GLU A 1 187 ? -14.681 -17.073 20.922 1.00 92.00 187 GLU A O 1
ATOM 1359 N N . ILE A 1 188 ? -15.184 -15.104 19.976 1.00 92.00 188 ILE A N 1
ATOM 1360 C CA . ILE A 1 188 ? -15.844 -14.529 21.162 1.00 92.00 188 ILE A CA 1
ATOM 1361 C C . ILE A 1 188 ? -17.291 -14.108 20.896 1.00 92.00 188 ILE A C 1
ATOM 1363 O O . ILE A 1 188 ? -17.950 -13.598 21.799 1.00 92.00 188 ILE A O 1
ATOM 1367 N N . THR A 1 189 ? -17.771 -14.276 19.658 1.00 92.56 189 THR A N 1
ATOM 1368 C CA . THR A 1 189 ? -19.119 -13.905 19.192 1.00 92.56 189 THR A CA 1
ATOM 1369 C C . THR A 1 189 ? -19.552 -12.524 19.701 1.00 92.56 189 THR A C 1
ATOM 1371 O O . THR A 1 189 ? -20.658 -12.327 20.192 1.00 92.56 189 THR A O 1
ATOM 1374 N N . SER A 1 190 ? -18.635 -11.555 19.648 1.00 91.75 190 SER A N 1
ATOM 1375 C CA . SER A 1 190 ? -18.840 -10.217 20.211 1.00 91.75 190 SER A CA 1
ATOM 1376 C C . SER A 1 190 ? -18.472 -9.141 19.202 1.00 91.75 190 SER A C 1
ATOM 1378 O O . SER A 1 190 ? -17.506 -9.284 18.449 1.00 91.75 190 SER A O 1
ATOM 1380 N N . TRP A 1 191 ? -19.243 -8.054 19.209 1.00 91.38 191 TRP A N 1
ATOM 1381 C CA . TRP A 1 191 ? -19.019 -6.902 18.344 1.00 91.38 191 TRP A CA 1
ATOM 1382 C C . TRP A 1 191 ? -17.998 -5.949 18.960 1.00 91.38 191 TRP A C 1
ATOM 1384 O O . TRP A 1 191 ? -18.172 -5.466 20.081 1.00 91.38 191 TRP A O 1
ATOM 1394 N N . VAL A 1 192 ? -16.952 -5.633 18.203 1.00 90.94 192 VAL A N 1
ATOM 1395 C CA . VAL A 1 192 ? -15.923 -4.651 18.564 1.00 90.94 192 VAL A CA 1
ATOM 1396 C C . VAL A 1 192 ? -15.898 -3.567 17.494 1.00 90.94 192 VAL A C 1
ATOM 1398 O O . VAL A 1 192 ? -16.092 -3.857 16.314 1.00 90.94 192 VAL A O 1
ATOM 1401 N N . LYS A 1 193 ? -15.685 -2.307 17.882 1.00 86.62 193 LYS A N 1
ATOM 1402 C CA . LYS A 1 193 ? -15.541 -1.222 16.907 1.00 86.62 193 LYS A CA 1
ATOM 1403 C C . LYS A 1 193 ? -14.304 -1.452 16.051 1.00 86.62 193 LYS A C 1
ATOM 1405 O O . LYS A 1 193 ? -13.248 -1.792 16.574 1.00 86.62 193 LYS A O 1
ATOM 1410 N N . ILE A 1 194 ? -14.402 -1.190 14.753 1.00 79.19 194 ILE A N 1
ATOM 1411 C CA . ILE A 1 194 ? -13.267 -1.281 13.824 1.00 79.19 194 ILE A CA 1
ATOM 1412 C C . ILE A 1 194 ? -12.124 -0.358 14.283 1.00 79.19 194 ILE A C 1
ATOM 1414 O O . ILE A 1 194 ? -10.956 -0.719 14.177 1.00 79.19 194 ILE A O 1
ATOM 1418 N N . SER A 1 195 ? -12.446 0.792 14.889 1.00 78.81 195 SER A N 1
ATOM 1419 C CA . SER A 1 195 ? -11.462 1.708 15.485 1.00 78.81 195 SER A CA 1
ATOM 1420 C C . SER A 1 195 ? -10.650 1.094 16.631 1.00 78.81 195 SER A C 1
ATOM 1422 O O . SER A 1 195 ? -9.520 1.520 16.870 1.00 78.81 195 SER A O 1
ATOM 1424 N N . ASP A 1 196 ? -11.200 0.094 17.318 1.00 83.94 196 ASP A N 1
ATOM 1425 C CA . ASP A 1 196 ? -10.599 -0.605 18.459 1.00 83.94 196 ASP A CA 1
ATOM 1426 C C . ASP A 1 196 ? -9.892 -1.905 18.051 1.00 83.94 196 ASP A C 1
ATOM 1428 O O . ASP A 1 196 ? -9.417 -2.663 18.900 1.00 83.94 196 ASP A O 1
ATOM 1432 N N . LEU A 1 197 ? -9.789 -2.151 16.745 1.00 83.88 197 LEU A N 1
ATOM 1433 C CA . LEU A 1 197 ? -9.152 -3.318 16.159 1.00 83.88 197 LEU A CA 1
ATOM 1434 C C . LEU A 1 197 ? -7.914 -2.923 15.354 1.00 83.88 197 LEU A C 1
ATOM 1436 O O . LEU A 1 197 ? -7.818 -1.831 14.790 1.00 83.88 197 LEU A O 1
ATOM 1440 N N . GLU A 1 198 ? -6.958 -3.836 15.305 1.00 79.44 198 GLU A N 1
ATOM 1441 C CA . GLU A 1 198 ? -5.780 -3.767 14.444 1.00 79.44 198 GLU A CA 1
ATOM 1442 C C . GLU A 1 198 ? -5.586 -5.113 13.743 1.00 79.44 198 GLU A C 1
ATOM 1444 O O . GLU A 1 198 ? -5.949 -6.152 14.294 1.00 79.44 198 GLU A O 1
ATOM 1449 N N . LEU A 1 199 ? -5.050 -5.123 12.522 1.00 76.69 199 LEU A N 1
ATOM 1450 C CA . LEU A 1 199 ? -4.719 -6.383 11.853 1.00 76.69 199 LEU A CA 1
ATOM 1451 C C . LEU A 1 199 ? -3.623 -7.136 12.624 1.00 76.69 199 LEU A C 1
ATOM 1453 O O . LEU A 1 199 ? -2.698 -6.526 13.164 1.00 76.69 199 LEU A O 1
ATOM 1457 N N . ALA A 1 200 ? -3.764 -8.461 12.697 1.00 70.44 200 ALA A N 1
ATOM 1458 C CA . ALA A 1 200 ? -2.973 -9.341 13.560 1.00 70.44 200 ALA A CA 1
ATOM 1459 C C . ALA A 1 200 ? -1.745 -9.978 12.911 1.00 70.44 200 ALA A C 1
ATOM 1461 O O . ALA A 1 200 ? -1.764 -10.244 11.694 1.00 70.44 200 ALA A O 1
#